Protein 8XHX (pdb70)

Foldseek 3Di:
DAAWEFEQDPLATHTPDPCRLVRCLQQQKHKYFADPADCVQVVLLLQADDACADDDDSRLSHDQQVPDCVNPHPPAGWADFDAAQWTKGKDWLVCCVVRHPPVVNVNQVVQLVVQLSVLSNSVVVDPDDPVCVCQQQQNVNVVQFTKIWMKIWGHQVDPHFNFFKAWAAHAKKWKFFAAKFKWWQDPNDTHTDGDDPSMTMMGGGPLQQQAPVQPPDGGDTTIMGGGRDHDDPGTTMMIIIDTHHHLPCVRHVARWYQHPPPGTDHDDRSVVLVVVLVVQRRDDPGHSYDDDDD

Nearest PDB structures (foldseek):
  7v3n-assembly1_A  TM=9.433E-01  e=2.437E-32  Streptomyces ossamyceticus
  7v3e-assembly2_B  TM=9.486E-01  e=6.631E-32  Streptomyces ossamyceticus
  7v3o-assembly1_A  TM=9.274E-01  e=1.405E-31  Streptomyces ossamyceticus
  8hiv-assembly1_A  TM=9.399E-01  e=3.868E-30  Streptomyces ossamyceticus
  8cv9-assembly1_A  TM=6.694E-01  e=6.159E-12  Atropa belladonna

Organism: Pseudomonas aeruginosa (NCBI:txid287)

Radius of gyration: 18.31 Å; Cα contacts (8 Å, |Δi|>4): 643; chains: 1; bounding box: 42×47×54 Å

B-factor: mean 22.66, std 9.37, range [11.86, 79.24]

Secondary structure (DSSP, 8-state):
----EEEEETTEEEESSTTHHHHHHHHSEEEEE--S---HHHHHHHHHTTSPP-SSTTGGGS-GGG--GGGS-TT-EEEE-SSSSEEEEEEEGGGHHHHS-HHHHHHHHHHHHHHHHHHHHHHHHSS--GGGHHHHTTTTTTT-SEEEEEEEEE-TTS-S-SEEEE--SSSEEEEEE-SS-EEEEETTEEEEE---TTEEEEEE-HHHHHHHTTSSS------EEEPPPPSSSSPPEEEEEEEE----TTT--SEEEEETTTEEEEEE-HHHHHHHHHHHHSSSS--B--PPP-

Sequence (294 aa):
YALASAELIDGKLRFDSSDGFARAIADGFFFVKSPSLDLAAGDTFARNFYLPRQEGLGAPYQGFSQWTEDRLARREGYFSRDVDQVEQFFLESRFWQTVFPGPLLRQAERMRSFSSSLEVLRAVLAELDLPVELWDEATGRCLSMQGTYHLTFNHFRSHVRARGLNVHKDSGWVTILRSLEPGLEVLREGDWLPVSPRPGEFIVNFGCAMEILTRHSATPVAAVAHRVQEQLPGQADRFSYALFVDSSLDPRTCPGLFRYLPGHGLVLEADFEMFLNEEILHNTYQENTQGLYLEHH

Structure (mmCIF, N/CA/C/O backbone):
data_8XHX
#
_entry.id   8XHX
#
_cell.length_a   43.835
_cell.length_b   77.512
_cell.length_c   86.837
_cell.angle_alpha   90.000
_cell.angle_beta   90.000
_cell.angle_gamma   90.000
#
_symmetry.space_group_name_H-M   'P 21 21 21'
#
loop_
_entity.id
_entity.type
_entity.pdbx_description
1 polymer 'Fe/2OG dependent dioxygenase'
2 non-polymer '2-OXOGLUTARIC ACID'
3 non-polymer (3~{S},6~{S})-3-(2-methyl-2-oxidanyl-propyl)-6-[(2~{S})-4-oxidanylbutan-2-yl]piperazine-2,5-dione
4 non-polymer 'FE (III) ION'
5 non-polymer 'SULFATE ION'
6 water water
#
loop_
_atom_site.group_PDB
_atom_site.id
_atom_site.type_symbol
_atom_site.label_atom_id
_atom_site.label_alt_id
_atom_site.label_comp_id
_atom_site.label_asym_id
_atom_site.label_entity_id
_atom_site.label_seq_id
_atom_site.pdbx_PDB_ins_code
_atom_site.Cartn_x
_atom_site.Cartn_y
_atom_site.Cartn_z
_atom_site.occupancy
_atom_site.B_iso_or_equiv
_atom_site.auth_seq_id
_atom_site.auth_comp_id
_atom_site.auth_asym_id
_atom_site.auth_atom_id
_atom_site.pdbx_PDB_model_num
ATOM 1 N N . TYR A 1 7 ? 14.07144 14.02026 -0.97376 1.000 40.53291 7 TYR A N 1
ATOM 2 C CA . TYR A 1 7 ? 14.53511 12.63435 -0.94817 1.000 31.94078 7 TYR A CA 1
ATOM 3 C C . TYR A 1 7 ? 14.62115 12.06541 -2.34913 1.000 34.67392 7 TYR A C 1
ATOM 4 O O . TYR A 1 7 ? 13.71110 12.25716 -3.16018 1.000 37.26747 7 TYR A O 1
ATOM 13 N N . ALA A 1 8 ? 15.70742 11.35123 -2.63076 1.000 28.86731 8 ALA A N 1
ATOM 14 C CA . ALA A 1 8 ? 15.89690 10.68911 -3.91314 1.000 25.33346 8 ALA A CA 1
ATOM 15 C C . ALA A 1 8 ? 15.82281 9.17817 -3.72171 1.000 21.35286 8 ALA A C 1
ATOM 16 O O . ALA A 1 8 ? 16.44026 8.63354 -2.80032 1.000 24.64031 8 ALA A O 1
ATOM 18 N N . LEU A 1 9 ? 15.06932 8.51033 -4.59331 1.000 23.53945 9 LEU A N 1
ATOM 19 C CA . LEU A 1 9 ? 14.96911 7.05868 -4.55531 1.000 19.82132 9 LEU A CA 1
ATOM 20 C C . LEU A 1 9 ? 16.31620 6.40181 -4.85549 1.000 21.73612 9 LEU A C 1
ATOM 21 O O . LEU A 1 9 ? 17.18311 6.96991 -5.52828 1.000 22.63893 9 LEU A O 1
ATOM 26 N N . ALA A 1 10 ? 16.47238 5.16765 -4.37467 1.000 16.99043 10 ALA A N 1
ATOM 27 C CA . ALA A 1 10 ? 17.64609 4.37549 -4.71798 1.000 18.76262 10 ALA A CA 1
ATOM 28 C C . ALA A 1 10 ? 17.63309 4.01735 -6.20314 1.000 22.50198 10 ALA A C 1
ATOM 29 O O . ALA A 1 10 ? 16.59694 4.04252 -6.86452 1.000 20.96215 10 ALA A O 1
ATOM 31 N N . SER A 1 11 ? 18.80867 3.67971 -6.73049 1.000 23.97155 11 SER A N 1
ATOM 32 C CA . SER A 1 11 ? 18.91976 3.33080 -8.14025 1.000 24.41554 11 SER A CA 1
ATOM 33 C C . SER A 1 11 ? 19.87420 2.15857 -8.30199 1.000 24.96291 11 SER A C 1
ATOM 34 O O . SER A 1 11 ? 20.80119 1.97826 -7.50612 1.000 25.29543 11 SER A O 1
ATOM 37 N N . ALA A 1 12 ? 19.65177 1.36657 -9.35117 1.000 18.55677 12 ALA A N 1
ATOM 38 C CA . ALA A 1 12 ? 20.42027 0.15161 -9.55879 1.000 18.71215 12 ALA A CA 1
ATOM 39 C C . ALA A 1 12 ? 20.64644 -0.09888 -11.04704 1.000 20.45852 12 ALA A C 1
ATOM 40 O O . ALA A 1 12 ? 19.96547 0.45956 -11.91211 1.000 20.51662 12 ALA A O 1
ATOM 42 N N . GLU A 1 13 ? 21.63007 -0.94921 -11.32254 1.000 23.35087 13 GLU A N 1
ATOM 43 C CA . GLU A 1 13 ? 21.83372 -1.56335 -12.62623 1.000 25.85584 13 GLU A CA 1
ATOM 44 C C . GLU A 1 13 ? 21.63679 -3.05992 -12.48511 1.000 20.59792 13 GLU A C 1
ATOM 45 O O . GLU A 1 13 ? 22.10119 -3.66644 -11.51357 1.000 23.07785 13 GLU A O 1
ATOM 51 N N . LEU A 1 14 ? 20.97786 -3.66532 -13.46035 1.000 19.39855 14 LEU A N 1
ATOM 52 C CA . LEU A 1 14 ? 20.83704 -5.11250 -13.49006 1.000 22.36390 14 LEU A CA 1
ATOM 53 C C . LEU A 1 14 ? 22.00447 -5.69820 -14.27749 1.000 23.33890 14 LEU A C 1
ATOM 54 O O . LEU A 1 14 ? 22.14814 -5.41532 -15.47125 1.000 25.03465 14 LEU A O 1
ATOM 59 N N . ILE A 1 15 ? 22.83580 -6.50579 -13.61400 1.000 24.30972 15 ILE A N 1
ATOM 60 C CA . ILE A 1 15 ? 24.06499 -7.04650 -14.19771 1.000 28.19112 15 ILE A CA 1
ATOM 61 C C . ILE A 1 15 ? 24.08825 -8.54446 -13.92729 1.000 29.39007 15 ILE A C 1
ATOM 62 O O . ILE A 1 15 ? 24.37776 -8.97140 -12.80479 1.000 30.99414 15 ILE A O 1
ATOM 67 N N . ASP A 1 16 ? 23.80416 -9.34484 -14.95407 1.000 38.44362 16 ASP A N 1
ATOM 68 C CA . ASP A 1 16 ? 23.85626 -10.80602 -14.87934 1.000 41.43861 16 ASP A CA 1
ATOM 69 C C . ASP A 1 16 ? 23.03771 -11.33939 -13.70830 1.000 35.14738 16 ASP A C 1
ATOM 70 O O . ASP A 1 16 ? 23.53414 -12.06791 -12.84616 1.000 37.18216 16 ASP A O 1
ATOM 75 N N . GLY A 1 17 ? 21.76171 -10.96040 -13.69531 1.000 34.35198 17 GLY A N 1
ATOM 76 C CA . GLY A 1 17 ? 20.85176 -11.44937 -12.68116 1.000 35.37818 17 GLY A CA 1
ATOM 77 C C . GLY A 1 17 ? 20.99339 -10.80361 -11.32490 1.000 28.92460 17 GLY A C 1
ATOM 78 O O . GLY A 1 17 ? 20.31369 -11.22179 -10.38072 1.000 36.28940 17 GLY A O 1
ATOM 79 N N . LYS A 1 18 ? 21.85450 -9.79909 -11.19607 1.000 27.05214 18 LYS A N 1
ATOM 80 C CA . LYS A 1 18 ? 22.14041 -9.14922 -9.92625 1.000 24.05254 18 LYS A CA 1
ATOM 81 C C . LYS A 1 18 ? 21.79981 -7.66683 -10.01837 1.000 26.86021 18 LYS A C 1
ATOM 82 O O . LYS A 1 18 ? 22.24364 -6.98549 -10.94401 1.000 24.83340 18 LYS A O 1
ATOM 88 N N . LEU A 1 19 ? 21.01024 -7.16359 -9.06774 1.000 21.91925 19 LEU A N 1
ATOM 89 C CA . LEU A 1 19 ? 20.77583 -5.72778 -8.96726 1.000 20.31569 19 LEU A CA 1
ATOM 90 C C . LEU A 1 19 ? 21.92555 -5.09540 -8.19130 1.000 28.70575 19 LEU A C 1
ATOM 91 O O . LEU A 1 19 ? 22.07764 -5.33439 -6.98964 1.000 26.98916 19 LEU A O 1
ATOM 96 N N . ARG A 1 20 ? 22.74309 -4.29318 -8.86892 1.000 23.71528 20 ARG A N 1
ATOM 97 C CA . ARG A 1 20 ? 23.81931 -3.55381 -8.21523 1.000 27.81467 20 ARG A CA 1
ATOM 98 C C . ARG A 1 20 ? 23.32983 -2.14313 -7.94318 1.000 28.09682 20 ARG A C 1
ATOM 99 O O . ARG A 1 20 ? 23.13348 -1.35224 -8.87276 1.000 23.27878 20 ARG A O 1
ATOM 107 N N . PHE A 1 21 ? 23.14005 -1.82209 -6.67311 1.000 25.00785 21 PHE A N 1
ATOM 108 C CA . PHE A 1 21 ? 22.68000 -0.49745 -6.33009 1.000 22.49879 21 PHE A CA 1
ATOM 109 C C . PHE A 1 21 ? 23.86330 0.43827 -6.21634 1.000 31.55720 21 PHE A C 1
ATOM 110 O O . PHE A 1 21 ? 24.99398 0.02483 -5.94162 1.000 31.27724 21 PHE A O 1
ATOM 118 N N . ASP A 1 22 ? 23.59384 1.70270 -6.46668 1.000 26.74505 22 ASP A N 1
ATOM 119 C CA . ASP A 1 22 ? 24.64491 2.69518 -6.52560 1.000 32.25506 22 ASP A CA 1
ATOM 120 C C . ASP A 1 22 ? 24.97859 3.26885 -5.15391 1.000 28.36473 22 ASP A C 1
ATOM 121 O O . ASP A 1 22 ? 25.82584 4.16116 -5.05726 1.000 31.62616 22 ASP A O 1
ATOM 126 N N . SER A 1 23 ? 24.34884 2.75427 -4.09762 1.000 24.38558 23 SER A N 1
ATOM 127 C CA . SER A 1 23 ? 24.71338 3.03224 -2.71473 1.000 23.18206 23 SER A CA 1
ATOM 128 C C . SER A 1 23 ? 24.66385 1.72380 -1.93879 1.000 26.47888 23 SER A C 1
ATOM 129 O O . SER A 1 23 ? 23.95527 0.78779 -2.31657 1.000 25.75734 23 SER A O 1
ATOM 132 N N . SER A 1 24 ? 25.40702 1.66736 -0.82807 1.000 22.55513 24 SER A N 1
ATOM 133 C CA . SER A 1 24 ? 25.43823 0.43802 -0.04274 1.000 24.35316 24 SER A CA 1
ATOM 134 C C . SER A 1 24 ? 24.06677 0.09038 0.52440 1.000 25.36761 24 SER A C 1
ATOM 135 O O . SER A 1 24 ? 23.76239 -1.09080 0.72247 1.000 28.88908 24 SER A O 1
ATOM 138 N N . ASP A 1 25 ? 23.22576 1.09216 0.78394 1.000 22.46009 25 ASP A N 1
ATOM 139 C CA . ASP A 1 25 ? 21.91875 0.86458 1.38529 1.000 19.19489 25 ASP A CA 1
ATOM 140 C C . ASP A 1 25 ? 20.80260 0.82065 0.35529 1.000 17.56055 25 ASP A C 1
ATOM 141 O O . ASP A 1 25 ? 19.62681 0.89086 0.72992 1.000 20.22895 25 ASP A O 1
ATOM 146 N N . GLY A 1 26 ? 21.15276 0.68136 -0.92596 1.000 19.38877 26 GLY A N 1
ATOM 147 C CA . GLY A 1 26 ? 20.16832 0.86967 -1.98609 1.000 21.56879 26 GLY A C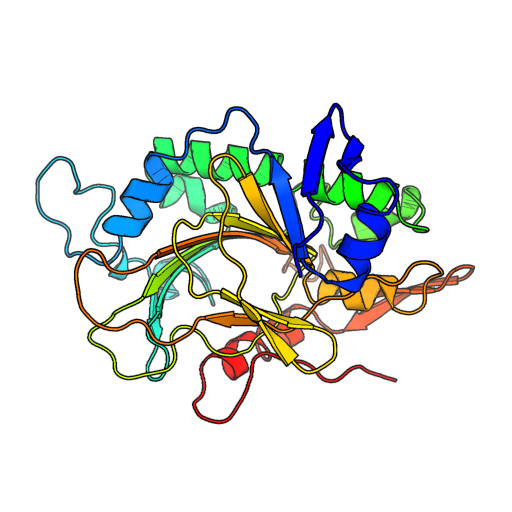A 1
ATOM 148 C C . GLY A 1 26 ? 19.00255 -0.09968 -1.90360 1.000 18.81420 26 GLY A C 1
ATOM 149 O O . GLY A 1 26 ? 17.84069 0.31050 -1.94794 1.000 18.28785 26 GLY A O 1
ATOM 150 N N . PHE A 1 27 ? 19.29202 -1.40186 -1.81164 1.000 18.67705 27 PHE A N 1
ATOM 151 C CA . PHE A 1 27 ? 18.19807 -2.37046 -1.78753 1.000 17.57634 27 PHE A CA 1
ATOM 152 C C . PHE A 1 27 ? 17.35928 -2.22686 -0.52576 1.000 18.46117 27 PHE A C 1
ATOM 153 O O . PHE A 1 27 ? 16.12815 -2.32974 -0.58274 1.000 17.29727 27 PHE A O 1
ATOM 161 N N . ALA A 1 28 ? 17.99993 -1.97368 0.62312 1.000 16.94938 28 ALA A N 1
ATOM 162 C CA . ALA A 1 28 ? 17.23878 -1.74020 1.84750 1.000 17.99661 28 ALA A CA 1
ATOM 163 C C . ALA A 1 28 ? 16.27172 -0.57208 1.68630 1.000 14.77118 28 ALA A C 1
ATOM 164 O O . ALA A 1 28 ? 15.11634 -0.64711 2.12539 1.000 18.24106 28 ALA A O 1
ATOM 166 N N . ARG A 1 29 ? 16.72421 0.51908 1.05890 1.000 18.58992 29 ARG A N 1
ATOM 167 C CA . ARG A 1 29 ? 15.83133 1.65327 0.82411 1.000 17.14548 29 ARG A CA 1
ATOM 168 C C . ARG A 1 29 ? 14.73359 1.29641 -0.17584 1.000 18.79857 29 ARG A C 1
ATOM 169 O O . ARG A 1 29 ? 13.57532 1.69234 -0.00063 1.000 20.04929 29 ARG A O 1
ATOM 177 N N . ALA A 1 30 ? 15.07369 0.53106 -1.21713 1.000 16.06172 30 ALA A N 1
ATOM 178 C CA . ALA A 1 30 ? 14.08866 0.17826 -2.23853 1.000 16.88359 30 ALA A CA 1
ATOM 179 C C . ALA A 1 30 ? 12.90714 -0.58368 -1.64204 1.000 17.91179 30 ALA A C 1
ATOM 180 O O . ALA A 1 30 ? 11.74538 -0.30176 -1.96810 1.000 17.11893 30 ALA A O 1
ATOM 182 N N . ILE A 1 31 ? 13.17196 -1.56194 -0.77038 1.000 17.78077 31 ILE A N 1
ATOM 183 C CA . ILE A 1 31 ? 12.04267 -2.33336 -0.25032 1.000 17.16233 31 ILE A CA 1
ATOM 184 C C . ILE A 1 31 ? 11.33321 -1.62124 0.88782 1.000 17.82801 31 ILE A C 1
ATOM 185 O O . ILE A 1 31 ? 10.21910 -2.01848 1.25095 1.000 18.73920 31 ILE A O 1
ATOM 190 N N . ALA A 1 32 ? 11.92278 -0.55579 1.44062 1.000 18.27887 32 ALA A N 1
ATOM 191 C CA . ALA A 1 32 ? 11.18417 0.28849 2.37329 1.000 22.31980 32 ALA A CA 1
ATOM 192 C C . ALA A 1 32 ? 10.36981 1.35461 1.64827 1.000 21.31217 32 ALA A C 1
ATOM 193 O O . ALA A 1 32 ? 9.24180 1.66951 2.06317 1.000 20.28880 32 ALA A O 1
ATOM 195 N N . ASP A 1 33 ? 10.93362 1.90625 0.56326 1.000 16.95309 33 ASP A N 1
ATOM 196 C CA . ASP A 1 33 ? 10.27171 2.94521 -0.21933 1.000 18.34132 33 ASP A CA 1
ATOM 197 C C . ASP A 1 33 ? 9.18585 2.38272 -1.13160 1.000 19.26025 33 ASP A C 1
ATOM 198 O O . ASP A 1 33 ? 8.25614 3.11088 -1.50333 1.000 20.08726 33 ASP A O 1
ATOM 203 N N . GLY A 1 34 ? 9.30540 1.11915 -1.53057 1.000 16.54126 34 GLY A N 1
ATOM 204 C CA . GLY A 1 34 ? 8.40857 0.51813 -2.49820 1.000 14.69677 34 GLY A CA 1
ATOM 205 C C . GLY A 1 34 ? 8.69344 0.87561 -3.94199 1.000 17.51273 34 GLY A C 1
ATOM 206 O O . GLY A 1 34 ? 7.99320 0.37193 -4.82965 1.000 16.84513 34 GLY A O 1
ATOM 207 N N . PHE A 1 35 ? 9.68594 1.73334 -4.19723 1.000 19.04419 35 PHE A N 1
ATOM 208 C CA . PHE A 1 35 ? 9.98193 2.33035 -5.49651 1.000 16.86025 35 PHE A CA 1
ATOM 209 C C . PHE A 1 35 ? 11.49227 2.46896 -5.62471 1.000 20.72128 35 PHE A C 1
ATOM 210 O O . PHE A 1 35 ? 12.16212 2.77529 -4.63587 1.000 21.04184 35 PHE A O 1
ATOM 218 N N . PHE A 1 36 ? 12.02399 2.27586 -6.83581 1.000 16.06456 36 PHE A N 1
ATOM 219 C CA . PHE A 1 36 ? 13.43569 2.55079 -7.09276 1.000 15.02568 36 PHE A CA 1
ATOM 220 C C . PHE A 1 36 ? 13.64818 2.66783 -8.59798 1.000 19.06401 36 PHE A C 1
ATOM 221 O O . PHE A 1 36 ? 12.76611 2.34921 -9.39669 1.000 20.72917 36 PHE A O 1
ATOM 229 N N . PHE A 1 37 ? 14.82656 3.14923 -8.97813 1.000 16.10080 37 PHE A N 1
ATOM 230 C CA . PHE A 1 37 ? 15.18381 3.29479 -10.38452 1.000 16.15142 37 PHE A CA 1
ATOM 231 C C . PHE A 1 37 ? 16.06935 2.13945 -10.82000 1.000 16.88691 37 PHE A C 1
ATOM 232 O O . PHE A 1 37 ? 16.89558 1.64927 -10.04219 1.000 19.26492 37 PHE A O 1
ATOM 240 N N . VAL A 1 38 ? 15.88990 1.69057 -12.06537 1.000 15.88529 38 VAL A N 1
ATOM 241 C CA . VAL A 1 38 ? 16.78981 0.70956 -12.66097 1.000 17.57126 38 VAL A CA 1
ATOM 242 C C . VAL A 1 38 ? 17.20161 1.19740 -14.04503 1.000 21.28575 38 VAL A C 1
ATOM 243 O O . VAL A 1 38 ? 16.37684 1.69538 -14.82108 1.000 19.75193 38 VAL A O 1
ATOM 247 N N . LYS A 1 39 ? 18.48586 1.06529 -14.34453 1.000 19.24753 39 LYS A N 1
ATOM 248 C CA . LYS A 1 39 ? 18.97420 1.46809 -15.65380 1.000 22.57158 39 LYS A CA 1
ATOM 249 C C . LYS A 1 39 ? 18.34611 0.59984 -16.73397 1.000 19.86180 39 LYS A C 1
ATOM 250 O O . LYS A 1 39 ? 18.24487 -0.62302 -16.59243 1.000 19.81174 39 LYS A O 1
ATOM 256 N N . SER A 1 40 ? 17.92141 1.23382 -17.82154 1.000 19.57699 40 SER A N 1
ATOM 257 C CA . SER A 1 40 ? 17.37165 0.46374 -18.92510 1.000 23.24699 40 SER A CA 1
ATOM 258 C C . SER A 1 40 ? 18.49175 -0.24753 -19.67580 1.000 23.38230 40 SER A C 1
ATOM 259 O O . SER A 1 40 ? 19.53745 0.35244 -19.94166 1.000 26.07649 40 SER A O 1
ATOM 262 N N . PRO A 1 41 ? 18.29844 -1.50935 -20.05597 1.000 21.21957 41 PRO A N 1
ATOM 263 C CA . PRO A 1 41 ? 19.27894 -2.15627 -20.93348 1.000 27.44317 41 PRO A CA 1
ATOM 264 C C . PRO A 1 41 ? 19.13753 -1.58755 -22.33390 1.000 31.70470 41 PRO A C 1
ATOM 265 O O . PRO A 1 41 ? 18.45356 -0.57720 -22.51858 1.000 37.42774 41 PRO A O 1
ATOM 269 N N . SER A 1 42 ? 19.75666 -2.19395 -23.33192 1.000 30.96520 42 SER A N 1
ATOM 270 C CA . SER A 1 42 ? 19.51149 -1.72453 -24.69088 1.000 44.83465 42 SER A CA 1
ATOM 271 C C . SER A 1 42 ? 18.07791 -2.09775 -25.02975 1.000 41.38514 42 SER A C 1
ATOM 272 O O . SER A 1 42 ? 17.77908 -3.25679 -25.32907 1.000 42.08373 42 SER A O 1
ATOM 275 N N . LEU A 1 43 ? 17.16843 -1.13225 -24.90921 1.000 33.13269 43 LEU A N 1
ATOM 276 C CA . LEU A 1 43 ? 15.74469 -1.39524 -25.10529 1.000 26.50722 43 LEU A CA 1
ATOM 277 C C . LEU A 1 43 ? 15.15028 -0.25621 -25.91559 1.000 21.04676 43 LEU A C 1
ATOM 278 O O . LEU A 1 43 ? 14.98179 0.85197 -25.39571 1.000 28.20011 43 LEU A O 1
ATOM 283 N N . ASP A 1 44 ? 14.83652 -0.53397 -27.17843 1.000 24.39436 44 ASP A N 1
ATOM 284 C CA . ASP A 1 44 ? 14.21250 0.46733 -28.03294 1.000 22.40281 44 ASP A CA 1
ATOM 285 C C . ASP A 1 44 ? 12.79105 0.72070 -27.55023 1.000 23.21844 44 ASP A C 1
ATOM 286 O O . ASP A 1 44 ? 11.98830 -0.21546 -27.44006 1.000 22.71936 44 ASP A O 1
ATOM 291 N N . LEU A 1 45 ? 12.47841 1.98269 -27.25967 1.000 19.26404 45 LEU A N 1
ATOM 292 C CA . LEU A 1 45 ? 11.16105 2.35081 -26.75546 1.000 17.12543 45 LEU A CA 1
ATOM 293 C C . LEU A 1 45 ? 10.30796 3.07546 -27.79118 1.000 18.82502 45 LEU A C 1
ATOM 294 O O . LEU A 1 45 ? 9.22718 3.56928 -27.45190 1.000 17.49639 45 LEU A O 1
ATOM 299 N N . ALA A 1 46 ? 10.75164 3.13477 -29.05045 1.000 18.77609 46 ALA A N 1
ATOM 300 C CA . ALA A 1 46 ? 10.05179 3.95043 -30.04392 1.000 20.46821 46 ALA A CA 1
ATOM 301 C C . ALA A 1 46 ? 8.62734 3.46534 -30.30385 1.000 18.10372 46 ALA A C 1
ATOM 302 O O . ALA A 1 46 ? 7.70713 4.28148 -30.45849 1.000 19.57942 46 ALA A O 1
ATOM 304 N N . ALA A 1 47 ? 8.42164 2.15044 -30.38594 1.000 17.00393 47 ALA A N 1
ATOM 305 C CA . ALA A 1 47 ? 7.08988 1.64277 -30.71767 1.000 17.17717 47 ALA A CA 1
ATOM 306 C C . ALA A 1 47 ? 6.10079 1.91798 -29.59310 1.000 16.90724 47 ALA A C 1
ATOM 307 O O . ALA A 1 47 ? 4.94626 2.28098 -29.84383 1.000 18.43632 47 ALA A O 1
ATOM 309 N N . GLY A 1 48 ? 6.52780 1.72133 -28.34668 1.000 17.96279 48 GLY A N 1
ATOM 310 C CA . GLY A 1 48 ? 5.65583 2.04716 -27.23079 1.000 15.54038 48 GLY A CA 1
ATOM 311 C C . GLY A 1 48 ? 5.36310 3.53076 -27.14363 1.000 17.72371 48 GLY A C 1
ATOM 312 O O . GLY A 1 48 ? 4.23703 3.93082 -26.84056 1.000 16.34641 48 GLY A O 1
ATOM 313 N N . ASP A 1 49 ? 6.36519 4.36801 -27.42160 1.000 15.56904 49 ASP A N 1
ATOM 314 C CA . ASP A 1 49 ? 6.12596 5.80885 -27.39480 1.000 14.67116 49 ASP A CA 1
ATOM 315 C C . ASP A 1 49 ? 5.13625 6.20669 -28.48007 1.000 15.83133 49 ASP A C 1
ATOM 316 O O . ASP A 1 49 ? 4.26946 7.05952 -28.25128 1.000 16.96875 49 ASP A O 1
ATOM 321 N N . THR A 1 50 ? 5.23660 5.58335 -29.65902 1.000 16.23472 50 THR A N 1
ATOM 322 C CA . THR A 1 50 ? 4.28685 5.84565 -30.73702 1.000 14.88692 50 THR A CA 1
ATOM 323 C C . THR A 1 50 ? 2.88204 5.43045 -30.32658 1.000 16.02497 50 THR A C 1
ATOM 324 O O . THR A 1 50 ? 1.92326 6.19604 -30.47550 1.000 17.19374 50 THR A O 1
ATOM 328 N N . PHE A 1 51 ? 2.74495 4.22157 -29.78147 1.000 15.06451 51 PHE A N 1
ATOM 329 C CA . PHE A 1 51 ? 1.43232 3.79322 -29.31380 1.000 13.78757 51 PHE A CA 1
ATOM 330 C C . PHE A 1 51 ? 0.88277 4.75864 -28.26386 1.000 14.87895 51 PHE A C 1
ATOM 331 O O . PHE A 1 51 ? -0.30202 5.11457 -28.29152 1.000 16.92885 51 PHE A O 1
ATOM 339 N N . ALA A 1 52 ? 1.73853 5.22326 -27.35290 1.000 14.14654 52 ALA A N 1
ATOM 340 C CA . ALA A 1 52 ? 1.28063 6.07675 -26.25971 1.000 15.74619 52 ALA A CA 1
ATOM 341 C C . ALA A 1 52 ? 0.79303 7.43258 -26.74350 1.000 18.32308 52 ALA A C 1
ATOM 342 O O . ALA A 1 52 ? 0.01659 8.08142 -26.03200 1.000 18.35107 52 ALA A O 1
ATOM 344 N N . ARG A 1 53 ? 1.24672 7.87216 -27.92098 1.000 16.79527 53 ARG A N 1
ATOM 345 C CA . ARG A 1 53 ? 0.82463 9.13401 -28.51652 1.000 16.86553 53 ARG A CA 1
ATOM 346 C C . ARG A 1 53 ? -0.31713 8.97425 -29.50888 1.000 15.90007 53 ARG A C 1
ATOM 347 O O . ARG A 1 53 ? -0.83481 9.98870 -29.99302 1.000 20.89882 53 ARG A O 1
ATOM 355 N N . ASN A 1 54 ? -0.72753 7.73809 -29.82376 1.000 15.37295 54 ASN A N 1
ATOM 356 C CA . ASN A 1 54 ? -1.64629 7.52073 -30.93549 1.000 16.80565 54 ASN A CA 1
ATOM 357 C C . ASN A 1 54 ? -2.83206 6.60662 -30.64890 1.000 19.42877 54 ASN A C 1
ATOM 358 O O . ASN A 1 54 ? -3.79676 6.63809 -31.42459 1.000 17.53376 54 ASN A O 1
ATOM 363 N N . PHE A 1 55 ? -2.81012 5.78990 -29.58877 1.000 17.13037 55 PHE A N 1
ATOM 364 C CA . PHE A 1 55 ? -3.78988 4.70542 -29.54609 1.000 17.40323 55 PHE A CA 1
ATOM 365 C C . PHE A 1 55 ? -5.21472 5.22696 -29.43801 1.000 15.85029 55 PHE A C 1
ATOM 366 O O . PHE A 1 55 ? -6.14906 4.57710 -29.92366 1.000 18.43548 55 PHE A O 1
ATOM 374 N N . TYR A 1 56 ? -5.39251 6.38982 -28.82782 1.000 14.75397 56 TYR A N 1
ATOM 375 C CA . TYR A 1 56 ? -6.69930 6.97073 -28.57526 1.000 16.69650 56 TYR A CA 1
ATOM 376 C C . TYR A 1 56 ? -7.18622 7.83946 -29.72197 1.000 18.72037 56 TYR A C 1
ATOM 377 O O . TYR A 1 56 ? -8.30751 8.35711 -29.65497 1.000 19.20509 56 TYR A O 1
ATOM 386 N N . LEU A 1 57 ? -6.36574 8.02830 -30.74394 1.000 17.95054 57 LEU A N 1
ATOM 387 C CA . LEU A 1 57 ? -6.77891 8.83638 -31.87869 1.000 16.11119 57 LEU A CA 1
ATOM 388 C C . LEU A 1 57 ? -7.61034 7.99889 -32.84186 1.000 17.56207 57 LEU A C 1
ATOM 389 O O . LEU A 1 57 ? -7.44277 6.78252 -32.92884 1.000 19.58528 57 LEU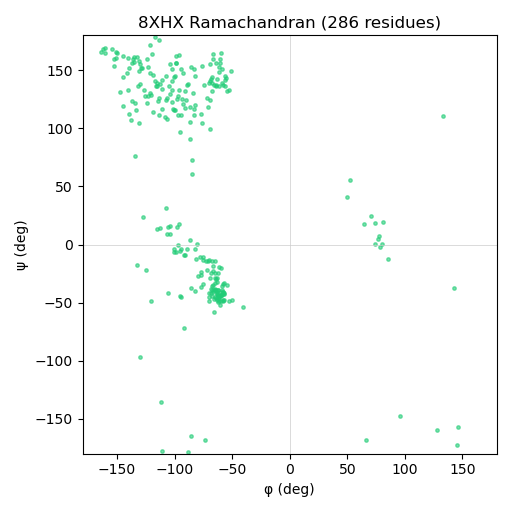 A O 1
ATOM 394 N N . PRO A 1 58 ? -8.52533 8.62289 -33.56853 1.000 18.13075 58 PRO A N 1
ATOM 395 C CA . PRO A 1 58 ? -9.22954 7.88850 -34.62081 1.000 19.37187 58 PRO A CA 1
ATOM 396 C C . PRO A 1 58 ? -8.24900 7.45023 -35.69282 1.000 18.53129 58 PRO A C 1
ATOM 397 O O . PRO A 1 58 ? -7.34004 8.19362 -36.07083 1.000 21.43011 58 PRO A O 1
ATOM 401 N N . ARG A 1 59 ? -8.40904 6.21380 -36.15365 1.000 17.93460 59 ARG A N 1
ATOM 402 C CA . ARG A 1 59 ? -7.50145 5.70038 -37.16898 1.000 20.69697 59 ARG A CA 1
ATOM 403 C C . ARG A 1 59 ? -7.78211 6.37484 -38.50064 1.000 22.66979 59 ARG A C 1
ATOM 404 O O . ARG A 1 59 ? -8.92434 6.39367 -38.96865 1.000 21.59942 59 ARG A O 1
ATOM 412 N N . GLN A 1 60 ? -6.74093 6.94770 -39.09789 1.000 20.25575 60 GLN A N 1
ATOM 413 C CA . GLN A 1 60 ? -6.83491 7.55888 -40.41475 1.000 22.10107 60 GLN A CA 1
ATOM 414 C C . GLN A 1 60 ? -5.69801 7.01411 -41.26509 1.000 24.20208 60 GLN A C 1
ATOM 415 O O . GLN A 1 60 ? -4.69040 6.53678 -40.74224 1.000 25.49524 60 GLN A O 1
ATOM 421 N N . GLU A 1 61 ? -5.88692 7.02772 -42.57930 1.000 20.75728 61 GLU A N 1
ATOM 422 C CA . GLU A 1 61 ? -4.88097 6.44289 -43.45214 1.000 22.34265 61 GLU A CA 1
ATOM 423 C C . GLU A 1 61 ? -3.55488 7.17747 -43.28805 1.000 22.81735 61 GLU A C 1
ATOM 424 O O . GLU A 1 61 ? -3.51908 8.40720 -43.20778 1.000 26.04959 61 GLU A O 1
ATOM 430 N N . GLY A 1 62 ? -2.46749 6.42309 -43.20921 1.000 20.30948 62 GLY A N 1
ATOM 431 C CA . GLY A 1 62 ? -1.14805 7.01819 -43.12823 1.000 22.38481 62 GLY A CA 1
ATOM 432 C C . GLY A 1 62 ? -0.21228 6.19933 -42.25901 1.000 24.25930 62 GLY A C 1
ATOM 433 O O . GLY A 1 62 ? -0.53767 5.10198 -41.81778 1.000 20.61316 62 GLY A O 1
ATOM 434 N N . LEU A 1 63 ? 0.96768 6.77886 -42.01079 1.000 19.45486 63 LEU A N 1
ATOM 435 C CA . LEU A 1 63 ? 2.00152 6.08723 -41.24420 1.000 17.99253 63 LEU A CA 1
ATOM 436 C C . LEU A 1 63 ? 1.52009 5.70443 -39.84887 1.000 18.39062 63 LEU A C 1
ATOM 437 O O . LEU A 1 63 ? 1.86258 4.62830 -39.33785 1.000 20.86109 63 LEU A O 1
ATOM 442 N N . GLY A 1 64 ? 0.74540 6.57736 -39.20529 1.000 19.31596 64 GLY A N 1
ATOM 443 C CA . GLY A 1 64 ? 0.33136 6.30417 -37.83730 1.000 19.79037 64 GLY A CA 1
ATOM 444 C C . GLY A 1 64 ? -0.80157 5.31578 -37.68364 1.000 20.35587 64 GLY A C 1
ATOM 445 O O . GLY A 1 64 ? -1.05747 4.86960 -36.56139 1.000 19.10133 64 GLY A O 1
ATOM 446 N N . ALA A 1 65 ? -1.46353 4.94026 -38.78032 1.000 18.59158 65 ALA A N 1
ATOM 447 C CA . ALA A 1 65 ? -2.67602 4.11976 -38.70421 1.000 18.24084 65 ALA A CA 1
ATOM 448 C C . ALA A 1 65 ? -2.55347 2.86797 -37.83745 1.000 18.24788 65 ALA A C 1
ATOM 449 O O . ALA A 1 65 ? -3.46477 2.62422 -37.03264 1.000 19.61055 65 ALA A O 1
ATOM 451 N N . PRO A 1 66 ? -1.51256 2.03032 -37.95096 1.000 18.45694 66 PRO A N 1
ATOM 452 C CA . PRO A 1 66 ? -1.48507 0.80276 -37.13440 1.000 19.08902 66 PRO A CA 1
ATOM 453 C C . PRO A 1 66 ? -1.40108 1.06682 -35.64655 1.000 19.31953 66 PRO A C 1
ATOM 454 O O . PRO A 1 66 ? -1.59926 0.12879 -34.86312 1.000 18.57873 66 PRO A O 1
ATOM 458 N N . TYR A 1 67 ? -1.08312 2.29146 -35.23177 1.000 16.35922 67 TYR A N 1
ATOM 459 C CA . TYR A 1 67 ? -0.98276 2.63738 -33.82002 1.000 18.22519 67 TYR A CA 1
ATOM 460 C C . TYR A 1 67 ? -2.18202 3.44051 -33.33953 1.000 18.39469 67 TYR A C 1
ATOM 461 O O . TYR A 1 67 ? -2.15885 3.94919 -32.21689 1.000 18.22365 67 TYR A O 1
ATOM 470 N N . GLN A 1 68 ? -3.22103 3.56716 -34.17368 1.000 16.88909 68 GLN A N 1
ATOM 471 C CA . GLN A 1 68 ? -4.39548 4.38496 -33.91434 1.000 15.23786 68 GLN A CA 1
ATOM 472 C C . GLN A 1 68 ? -5.65395 3.52740 -33.90386 1.000 16.87888 68 GLN A C 1
ATOM 473 O O . GLN A 1 68 ? -5.66202 2.38555 -34.38024 1.000 21.31186 68 GLN A O 1
ATOM 479 N N . GLY A 1 69 ? -6.72374 4.10111 -33.34594 1.000 16.65287 69 GLY A N 1
ATOM 480 C CA . GLY A 1 69 ? -8.03664 3.49011 -33.40903 1.000 17.19361 69 GLY A CA 1
ATOM 481 C C . GLY A 1 69 ? -8.28220 2.40221 -32.39480 1.000 20.38896 69 GLY A C 1
ATOM 482 O O . GLY A 1 69 ? -9.20685 1.60261 -32.57152 1.000 21.23956 69 GLY A O 1
ATOM 483 N N . PHE A 1 70 ? -7.50440 2.35371 -31.32345 1.000 18.41621 70 PHE A N 1
ATOM 484 C CA . PHE A 1 70 ? -7.61403 1.21081 -30.42551 1.000 18.19137 70 PHE A CA 1
ATOM 485 C C . PHE A 1 70 ? -8.78150 1.30807 -29.46002 1.000 21.24425 70 PHE A C 1
ATOM 486 O O . PHE A 1 70 ? -8.98764 0.37751 -28.67457 1.000 20.97184 70 PHE A O 1
ATOM 494 N N . SER A 1 71 ? -9.57873 2.37490 -29.51941 1.000 18.74971 71 SER A N 1
ATOM 495 C CA . SER A 1 71 ? -10.85467 2.35845 -28.81048 1.000 20.88918 71 SER A CA 1
ATOM 496 C C . SER A 1 71 ? -11.75410 1.22529 -29.28440 1.000 22.89848 71 SER A C 1
ATOM 497 O O . SER A 1 71 ? -12.68214 0.83863 -28.56256 1.000 29.11714 71 SER A O 1
ATOM 500 N N . GLN A 1 72 ? -11.50332 0.68300 -30.47776 1.000 24.26641 72 GLN A N 1
ATOM 501 C CA . GLN A 1 72 ? -12.29146 -0.43603 -30.98496 1.000 29.99783 72 GLN A CA 1
ATOM 502 C C . GLN A 1 72 ? -11.98514 -1.74310 -30.27598 1.000 30.47692 72 GLN A C 1
ATOM 503 O O . GLN A 1 72 ? -12.74027 -2.70515 -30.45009 1.000 26.77830 72 GLN A O 1
ATOM 509 N N . TRP A 1 73 ? -10.88855 -1.81653 -29.52095 1.000 23.81880 73 TRP A N 1
ATOM 510 C CA . TRP A 1 73 ? -10.49918 -3.04939 -28.84387 1.000 21.47616 73 TRP A CA 1
ATOM 511 C C . TRP A 1 73 ? -11.03560 -2.97973 -27.42157 1.000 26.25397 73 TRP A C 1
ATOM 512 O O . TRP A 1 73 ? -10.41799 -2.37908 -26.53910 1.000 23.43825 73 TRP A O 1
ATOM 523 N N . THR A 1 74 ? -12.19653 -3.58479 -27.19790 1.000 25.90243 74 THR A N 1
ATOM 524 C CA . THR A 1 74 ? -12.86143 -3.53653 -25.90522 1.000 21.14778 74 THR A CA 1
ATOM 525 C C . THR A 1 74 ? -12.95490 -4.94557 -25.31578 1.000 23.78352 74 THR A C 1
ATOM 526 O O . THR A 1 74 ? -12.51936 -5.93099 -25.91784 1.000 26.42396 74 THR A O 1
ATOM 530 N N . GLU A 1 75 ? -13.52520 -5.02419 -24.11069 1.000 24.12111 75 GLU A N 1
ATOM 531 C CA . GLU A 1 75 ? -13.53118 -6.28504 -23.37211 1.000 25.31705 75 GLU A CA 1
ATOM 532 C C . GLU A 1 75 ? -14.21945 -7.39851 -24.15356 1.000 29.43713 75 GLU A C 1
ATOM 533 O O . GLU A 1 75 ? -13.79965 -8.56002 -24.08595 1.000 27.94609 75 GLU A O 1
ATOM 539 N N . ASP A 1 76 ? -15.27919 -7.06778 -24.90203 1.000 29.89128 76 ASP A N 1
ATOM 540 C CA . ASP A 1 76 ? -16.01313 -8.09846 -25.63273 1.000 33.60738 76 ASP A CA 1
ATOM 541 C C . ASP A 1 76 ? -15.17793 -8.75902 -26.72547 1.000 36.41675 76 ASP A C 1
ATOM 542 O O . ASP A 1 76 ? -15.45783 -9.90734 -27.08744 1.000 36.34120 76 ASP A O 1
ATOM 547 N N . ARG A 1 77 ? -14.15898 -8.07861 -27.24919 1.000 27.66920 77 ARG A N 1
ATOM 548 C CA . ARG A 1 77 ? -13.27752 -8.66050 -28.25205 1.000 28.40899 77 ARG A CA 1
ATOM 549 C C . ARG A 1 77 ? -12.03163 -9.28499 -27.64882 1.000 28.99321 77 ARG A C 1
ATOM 550 O O . ARG A 1 77 ? -11.22973 -9.86837 -28.38506 1.000 28.71577 77 ARG A O 1
ATOM 558 N N . LEU A 1 78 ? -11.84674 -9.16695 -26.33452 1.000 25.78802 78 LEU A N 1
ATOM 559 C CA . LEU A 1 78 ? -10.63417 -9.64363 -25.68567 1.000 22.04202 78 LEU A CA 1
ATOM 560 C C . LEU A 1 78 ? -10.99480 -10.50132 -24.48249 1.000 25.06282 78 LEU A C 1
ATOM 561 O O . LEU A 1 78 ? -11.28166 -11.69647 -24.62685 1.000 25.60078 78 LEU A O 1
ATOM 566 N N . ALA A 1 79 ? -10.98200 -9.89749 -23.29855 1.000 20.83101 79 ALA A N 1
ATOM 567 C CA . ALA A 1 79 ? -11.43837 -10.52532 -22.06670 1.000 19.62059 79 ALA A CA 1
ATOM 568 C C . ALA A 1 79 ? -11.73355 -9.41190 -21.07720 1.000 21.98602 79 ALA A C 1
ATOM 569 O O . ALA A 1 79 ? -11.39277 -8.24987 -21.30552 1.000 20.58333 79 ALA A O 1
ATOM 571 N N . ARG A 1 80 ? -12.36924 -9.77625 -19.96794 1.000 24.05740 80 ARG A N 1
ATOM 572 C CA . ARG A 1 80 ? -12.64859 -8.78919 -18.93653 1.000 22.27436 80 ARG A CA 1
ATOM 573 C C . ARG A 1 80 ? -11.35906 -8.11601 -18.48591 1.000 22.13178 80 ARG A C 1
ATOM 574 O O . ARG A 1 80 ? -10.30748 -8.75921 -18.39393 1.000 20.85475 80 ARG A O 1
ATOM 582 N N . ARG A 1 81 ? -11.45131 -6.80871 -18.22916 1.000 18.67275 81 ARG A N 1
ATOM 583 C CA . ARG A 1 81 ? -10.37854 -5.91905 -17.79114 1.000 18.00252 81 ARG A CA 1
ATOM 584 C C . ARG A 1 81 ? -9.39492 -5.57352 -18.90762 1.000 18.83091 81 ARG A C 1
ATOM 585 O O . ARG A 1 81 ? -8.45149 -4.81896 -18.66088 1.000 20.21041 81 ARG A O 1
ATOM 593 N N . GLU A 1 82 ? -9.58865 -6.07354 -20.12423 1.000 16.35703 82 GLU A N 1
ATOM 594 C CA . GLU A 1 82 ? -8.63842 -5.85697 -21.20627 1.000 17.01745 82 GLU A CA 1
ATOM 595 C C . GLU A 1 82 ? -9.13865 -4.78122 -22.16164 1.000 19.41329 82 GLU A C 1
ATOM 596 O O . GLU A 1 82 ? -10.34503 -4.57140 -22.31809 1.000 18.31452 82 GLU A O 1
ATOM 602 N N . GLY A 1 83 ? -8.18794 -4.09134 -22.79159 1.000 16.15316 83 GLY A N 1
ATOM 603 C CA . GLY A 1 83 ? -8.49689 -3.17966 -23.87312 1.000 16.14813 83 GLY A CA 1
ATOM 604 C C . GLY A 1 83 ? -8.63048 -1.73438 -23.44955 1.000 20.28183 83 GLY A C 1
ATOM 605 O O . GLY A 1 83 ? -7.96607 -1.27867 -22.51509 1.000 16.25170 83 GLY A O 1
ATOM 606 N N . TYR A 1 84 ? -9.50768 -1.01055 -24.13707 1.000 17.22170 84 TYR A N 1
ATOM 607 C CA . TYR A 1 84 ? -9.62734 0.43646 -23.99208 1.000 16.19083 84 TYR A CA 1
ATOM 608 C C . TYR A 1 84 ? -10.62300 0.82401 -22.90345 1.000 20.19308 84 TYR A C 1
ATOM 609 O O . TYR A 1 84 ? -11.72273 0.26429 -22.82408 1.000 17.82478 84 TYR A O 1
ATOM 618 N N . PHE A 1 85 ? -10.24855 1.81932 -22.08869 1.000 17.48939 85 PHE A N 1
ATOM 619 C CA . PHE A 1 85 ? -11.12712 2.37524 -21.06164 1.000 18.95824 85 PHE A CA 1
ATOM 620 C C . PHE A 1 85 ? -10.97230 3.88180 -20.99556 1.000 17.88853 85 PHE A C 1
ATOM 621 O O . PHE A 1 85 ? -9.84932 4.39589 -20.96514 1.000 21.48068 85 PHE A O 1
ATOM 629 N N . SER A 1 86 ? -12.10540 4.58184 -20.96714 1.000 18.22165 86 SER A N 1
ATOM 630 C CA . SER A 1 86 ? -12.15579 6.01164 -20.70019 1.000 18.71800 86 SER A CA 1
ATOM 631 C C . SER A 1 86 ? -12.72096 6.20694 -19.29971 1.000 21.99304 86 SER A C 1
ATOM 632 O O . SER A 1 86 ? -13.81085 5.70688 -18.99947 1.000 25.82302 86 SER A O 1
ATOM 635 N N . ARG A 1 87 ? -11.98865 6.91579 -18.43822 1.000 17.11258 87 ARG A N 1
ATOM 636 C CA . ARG A 1 87 ? -12.41364 7.04131 -17.05128 1.000 16.67713 87 ARG A CA 1
ATOM 637 C C . ARG A 1 87 ? -13.26102 8.29609 -16.84405 1.000 21.70670 87 ARG A C 1
ATOM 638 O O . ARG A 1 87 ? -13.06308 9.32410 -17.49960 1.000 20.18898 87 ARG A O 1
ATOM 646 N N . ASP A 1 88 ? -14.21590 8.19723 -15.91358 1.000 22.17041 88 ASP A N 1
ATOM 647 C CA . ASP A 1 88 ? -15.14695 9.29663 -15.66564 1.000 24.27209 88 ASP A CA 1
ATOM 648 C C . ASP A 1 88 ? -14.54947 10.36119 -14.75374 1.000 24.36754 88 ASP A C 1
ATOM 649 O O . ASP A 1 88 ? -14.77663 11.55732 -14.96892 1.000 29.85067 88 ASP A O 1
ATOM 654 N N . VAL A 1 89 ? -13.80213 9.95751 -13.72289 1.000 18.20781 89 VAL A N 1
ATOM 655 C CA . VAL A 1 89 ? -13.32131 10.89726 -12.71141 1.000 15.36961 89 VAL A CA 1
ATOM 656 C C . VAL A 1 89 ? -11.80812 10.78828 -12.52731 1.000 17.72322 89 VAL A C 1
ATOM 657 O O . VAL A 1 89 ? -11.26195 11.16232 -11.48034 1.000 19.23077 89 VAL A O 1
ATOM 661 N N . ASP A 1 90 ? -11.12376 10.29914 -13.55874 1.000 18.41978 90 ASP A N 1
ATOM 662 C CA . ASP A 1 90 ? -9.67517 10.37757 -13.67687 1.000 15.72730 90 ASP A CA 1
ATOM 663 C C . ASP A 1 90 ? -9.35119 10.90516 -15.06423 1.000 15.42193 90 ASP A C 1
ATOM 664 O O . ASP A 1 90 ? -10.08801 10.65719 -16.01990 1.000 18.07073 90 ASP A O 1
ATOM 669 N N . GLN A 1 91 ? -8.23584 11.61944 -15.18521 1.000 16.39291 91 GLN A N 1
ATOM 670 C CA . GLN A 1 91 ? -7.87616 12.11517 -16.50940 1.000 16.38406 91 GLN A CA 1
ATOM 671 C C . GLN A 1 91 ? -7.47114 11.00689 -17.47255 1.000 17.35592 91 GLN A C 1
ATOM 672 O O . GLN A 1 91 ? -7.57492 11.19664 -18.68919 1.000 16.34177 91 GLN A O 1
ATOM 678 N N . VAL A 1 92 ? -6.99985 9.85806 -16.97883 1.000 18.08420 92 VAL A N 1
ATOM 679 C CA . VAL A 1 92 ? -6.47151 8.85578 -17.89965 1.000 16.63735 92 VAL A CA 1
ATOM 680 C C . VAL A 1 92 ? -7.57382 8.26859 -18.76846 1.000 15.34905 92 VAL A C 1
ATOM 681 O O . VAL A 1 92 ? -8.69545 7.99657 -18.31425 1.000 17.90558 92 VAL A O 1
ATOM 685 N N . GLU A 1 93 ? -7.24969 8.07520 -20.03804 1.000 16.28491 93 GLU A N 1
ATOM 686 C CA . GLU A 1 93 ? -7.85916 7.03205 -20.84541 1.000 16.58513 93 GLU A CA 1
ATOM 687 C C . GLU A 1 93 ? -6.75378 6.01970 -21.10781 1.000 16.43799 93 GLU A C 1
ATOM 688 O O . GLU A 1 93 ? -5.57707 6.38905 -21.23394 1.000 16.87389 93 GLU A O 1
ATOM 694 N N . GLN A 1 94 ? -7.10830 4.73621 -21.08749 1.000 14.36193 94 GLN A N 1
ATOM 695 C CA . GLN A 1 94 ? -6.10470 3.69898 -20.91156 1.000 14.37445 94 GLN A CA 1
ATOM 696 C C . GLN A 1 94 ? -6.24839 2.60747 -21.95520 1.000 13.54317 94 GLN A C 1
ATOM 697 O O . GLN A 1 94 ? -7.32294 2.39249 -22.51981 1.000 15.50607 94 GLN A O 1
ATOM 703 N N . PHE A 1 95 ? -5.15378 1.88026 -22.17033 1.000 14.30813 95 PHE A N 1
ATOM 704 C CA . PHE A 1 95 ? -5.20158 0.63471 -22.92624 1.000 13.87505 95 PHE A CA 1
ATOM 705 C C . PHE A 1 95 ? -4.42538 -0.43205 -22.17146 1.000 12.98879 95 PHE A C 1
ATOM 706 O O . PHE A 1 95 ? -3.20366 -0.31453 -22.01542 1.000 16.70404 95 PHE A O 1
ATOM 714 N N . PHE A 1 96 ? -5.13369 -1.47711 -21.72569 1.000 12.90437 96 PHE A N 1
ATOM 715 C CA . PHE A 1 96 ? -4.55044 -2.61501 -21.02366 1.000 15.11877 96 PHE A CA 1
ATOM 716 C C . PHE A 1 96 ? -4.44380 -3.78056 -21.99248 1.000 15.59670 96 PHE A C 1
ATOM 717 O O . PHE A 1 96 ? -5.42822 -4.11675 -22.65595 1.000 16.39305 96 PHE A O 1
ATOM 725 N N . LEU A 1 97 ? -3.29816 -4.44933 -22.03058 1.000 14.40924 97 LEU A N 1
ATOM 726 C CA . LEU A 1 97 ? -3.27462 -5.66794 -22.84165 1.000 13.20019 97 LEU A CA 1
ATOM 727 C C . LEU A 1 97 ? -2.38241 -6.72403 -22.21347 1.000 15.16722 97 LEU A C 1
ATOM 728 O O . LEU A 1 97 ? -1.17133 -6.51617 -22.08514 1.000 15.28027 97 LEU A O 1
ATOM 733 N N . GLU A 1 98 ? -2.98742 -7.86475 -21.87400 1.000 17.19646 98 GLU A N 1
ATOM 734 C CA . GLU A 1 98 ? -2.24732 -9.01575 -21.38275 1.000 16.85513 98 GLU A CA 1
ATOM 735 C C . GLU A 1 98 ? -1.54005 -9.73075 -22.52743 1.000 17.27929 98 GLU A C 1
ATOM 736 O O . GLU A 1 98 ? -1.98404 -9.70101 -23.68190 1.000 17.84188 98 GLU A O 1
ATOM 742 N N . SER A 1 99 ? -0.44270 -10.40668 -22.16872 1.000 15.23253 99 SER A N 1
ATOM 743 C CA . SER A 1 99 ? 0.49770 -10.99424 -23.11756 1.000 15.15689 99 SER A CA 1
ATOM 744 C C . SER A 1 99 ? -0.16008 -11.93496 -24.12640 1.000 17.84893 99 SER A C 1
ATOM 745 O O . SER A 1 99 ? 0.28473 -12.00029 -25.28056 1.000 19.08326 99 SER A O 1
ATOM 748 N N . ARG A 1 100 ? -1.19298 -12.68138 -23.72912 1.000 19.09789 100 ARG A N 1
ATOM 749 C CA . ARG A 1 100 ? -1.73694 -13.64828 -24.68482 1.000 19.92707 100 ARG A CA 1
ATOM 750 C C . ARG A 1 100 ? -2.41439 -12.97518 -25.87147 1.000 24.25956 100 ARG A C 1
ATOM 751 O O . ARG A 1 100 ? -2.63944 -13.63707 -26.88955 1.000 21.37169 100 ARG A O 1
ATOM 759 N N . PHE A 1 101 ? -2.70079 -11.67742 -25.78192 1.000 18.74977 101 PHE A N 1
ATOM 760 C CA . PHE A 1 101 ? -3.30660 -10.92870 -26.87804 1.000 17.89782 101 PHE A CA 1
ATOM 761 C C . PHE A 1 101 ? -2.30816 -10.10283 -27.67780 1.000 20.80356 101 PHE A C 1
ATOM 762 O O . PHE A 1 101 ? -2.69594 -9.53457 -28.70806 1.000 20.15949 101 PHE A O 1
ATOM 770 N N . TRP A 1 102 ? -1.04389 -10.02574 -27.24830 1.000 18.47653 102 TRP A N 1
ATOM 771 C CA . TRP A 1 102 ? -0.11500 -9.08331 -27.87338 1.000 15.45267 102 TRP A CA 1
ATOM 772 C C . TRP A 1 102 ? 0.05794 -9.35745 -29.36043 1.000 20.06848 102 TRP A C 1
ATOM 773 O O . TRP A 1 102 ? 0.10908 -8.42435 -30.16612 1.000 20.24071 102 TRP A O 1
ATOM 784 N N . GLN A 1 103 ? 0.19551 -10.62869 -29.74314 1.000 18.91267 103 GLN A N 1
ATOM 785 C CA . GLN A 1 103 ? 0.48529 -10.92465 -31.14172 1.000 22.96405 103 GLN A CA 1
ATOM 786 C C . GLN A 1 103 ? -0.68708 -10.56122 -32.04706 1.000 22.09397 103 GLN A C 1
ATOM 787 O O . GLN A 1 103 ? -0.48001 -10.13327 -33.19031 1.000 24.02837 103 GLN A O 1
ATOM 793 N N . THR A 1 104 ? -1.91525 -10.72478 -31.55832 1.000 22.83203 104 THR A N 1
ATOM 794 C CA . THR A 1 104 ? -3.10129 -10.42399 -32.35434 1.000 22.97083 104 THR A CA 1
ATOM 795 C C . THR A 1 104 ? -3.36251 -8.93040 -32.47613 1.000 24.21859 104 THR A C 1
ATOM 796 O O . THR A 1 104 ? -3.83421 -8.47214 -33.52443 1.000 25.86260 104 THR A O 1
ATOM 800 N N . VAL A 1 105 ? -3.05091 -8.15554 -31.44005 1.000 19.26536 105 VAL A N 1
ATOM 801 C CA . VAL A 1 105 ? -3.53772 -6.78726 -31.31531 1.000 18.03121 105 VAL A CA 1
ATOM 802 C C . VAL A 1 105 ? -2.45163 -5.75166 -31.59640 1.000 21.75539 105 VAL A C 1
ATOM 803 O O . VAL A 1 105 ? -2.71719 -4.74583 -32.26188 1.000 19.35705 105 VAL A O 1
ATOM 807 N N . PHE A 1 106 ? -1.21913 -5.96488 -31.09414 1.000 18.69853 106 PHE A N 1
ATOM 808 C CA . PHE A 1 106 ? -0.15212 -4.96888 -31.23556 1.000 17.96568 106 PHE A CA 1
ATOM 809 C C . PHE A 1 106 ? 0.52403 -5.07707 -32.60837 1.000 20.83452 106 PHE A C 1
ATOM 810 O O . PHE A 1 106 ? 0.71514 -6.18233 -33.12488 1.000 20.50397 106 PHE A O 1
ATOM 818 N N . PRO A 1 107 ? 0.94053 -3.95463 -33.19835 1.000 19.53821 107 PRO A N 1
ATOM 819 C CA . PRO A 1 107 ? 1.84837 -4.02341 -34.34843 1.000 21.21481 107 PRO A CA 1
ATOM 820 C C . PRO A 1 107 ? 3.13133 -4.75170 -33.97302 1.000 23.46955 107 PRO A C 1
ATOM 821 O O . PRO A 1 107 ? 3.55710 -4.73878 -32.81841 1.000 18.33152 107 PRO A O 1
ATOM 825 N N . GLY A 1 108 ? 3.73633 -5.40406 -34.96289 1.000 21.84729 108 GLY A N 1
ATOM 826 C CA . GLY A 1 108 ? 4.97063 -6.13583 -34.77365 1.000 20.80557 108 GLY A CA 1
ATOM 827 C C . GLY A 1 108 ? 6.01943 -5.48637 -33.88129 1.000 21.44890 108 GLY A C 1
ATOM 828 O O . GLY A 1 108 ? 6.52323 -6.10410 -32.93469 1.000 22.04970 108 GLY A O 1
ATOM 829 N N . PRO A 1 109 ? 6.39383 -4.23980 -34.17159 1.000 20.55248 109 PRO A N 1
ATOM 830 C CA . PRO A 1 109 ? 7.43631 -3.60208 -33.35561 1.000 18.41740 109 PRO A CA 1
ATOM 831 C C . PRO A 1 109 ? 7.02453 -3.42508 -31.91192 1.000 19.65846 109 PRO A C 1
ATOM 832 O O . PRO A 1 109 ? 7.88289 -3.47636 -31.02125 1.000 18.95352 109 PRO A O 1
ATOM 836 N N . LEU A 1 110 ? 5.73219 -3.21555 -31.65482 1.000 19.74704 110 LEU A N 1
ATOM 837 C CA . LEU A 1 110 ? 5.28070 -3.07369 -30.27558 1.000 16.77948 110 LEU A CA 1
ATOM 838 C C . LEU A 1 110 ? 5.20332 -4.42310 -29.57747 1.000 17.84995 110 LEU A C 1
ATOM 839 O O . LEU A 1 110 ? 5.50096 -4.51827 -28.38180 1.000 18.07099 110 LEU A O 1
ATOM 844 N N . LEU A 1 111 ? 4.80688 -5.47134 -30.30600 1.000 17.28687 111 LEU A N 1
ATOM 845 C CA . LEU A 1 111 ? 4.90443 -6.82827 -29.77864 1.000 17.61365 111 LEU A CA 1
ATOM 846 C C . LEU A 1 111 ? 6.31756 -7.11853 -29.29347 1.000 18.77393 111 LEU A C 1
ATOM 847 O O . LEU A 1 111 ? 6.51704 -7.62978 -28.18408 1.000 18.89376 111 LEU A O 1
ATOM 852 N N . ARG A 1 112 ? 7.31118 -6.80815 -30.12865 1.000 17.36772 112 ARG A N 1
ATOM 853 C CA . ARG A 1 112 ? 8.69399 -7.10365 -29.78674 1.000 17.69655 112 ARG A CA 1
ATOM 854 C C . ARG A 1 112 ? 9.15434 -6.27015 -28.59930 1.000 19.54898 112 ARG A C 1
ATOM 855 O O . ARG A 1 112 ? 9.83655 -6.78261 -27.70114 1.000 20.32815 112 ARG A O 1
ATOM 863 N N . GLN A 1 113 ? 8.77156 -4.99085 -28.55690 1.000 17.24985 113 GLN A N 1
ATOM 864 C CA . GLN A 1 113 ? 9.11059 -4.18325 -27.38966 1.000 16.96235 113 GLN A CA 1
ATOM 865 C C . GLN A 1 113 ? 8.46133 -4.74567 -26.13436 1.000 16.94835 113 GLN A C 1
ATOM 866 O O . GLN A 1 113 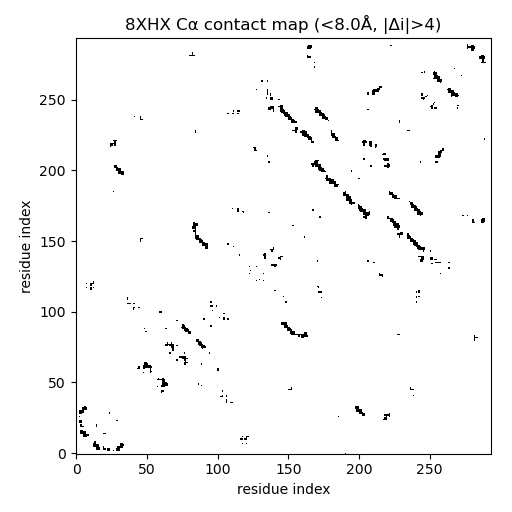? 9.09742 -4.81661 -25.07541 1.000 18.11867 113 GLN A O 1
ATOM 872 N N . ALA A 1 114 ? 7.18448 -5.13579 -26.23184 1.000 16.30502 114 ALA A N 1
ATOM 873 C CA . ALA A 1 114 ? 6.49388 -5.70594 -25.07944 1.000 14.77782 114 ALA A CA 1
ATOM 874 C C . ALA A 1 114 ? 7.20128 -6.95814 -24.58185 1.000 17.73969 114 ALA A C 1
ATOM 875 O O . ALA A 1 114 ? 7.38137 -7.13905 -23.37026 1.000 16.78839 114 ALA A O 1
ATOM 877 N N . GLU A 1 115 ? 7.62240 -7.82785 -25.50622 1.000 15.34844 115 GLU A N 1
ATOM 878 C CA . GLU A 1 115 ? 8.31692 -9.04857 -25.10359 1.000 13.73148 115 GLU A CA 1
ATOM 879 C C . GLU A 1 115 ? 9.64101 -8.72892 -24.42237 1.000 17.23607 115 GLU A C 1
ATOM 880 O O . GLU A 1 115 ? 10.01697 -9.37756 -23.44065 1.000 19.25861 115 GLU A O 1
ATOM 886 N N . ARG A 1 116 ? 10.36042 -7.72685 -24.92312 1.000 17.23030 116 ARG A N 1
ATOM 887 C CA . ARG A 1 116 ? 11.62872 -7.36375 -24.30333 1.000 16.78375 116 ARG A CA 1
ATOM 888 C C . ARG A 1 116 ? 11.41194 -6.75165 -22.92369 1.000 18.04763 116 ARG A C 1
ATOM 889 O O . ARG A 1 116 ? 12.18153 -7.01826 -21.99468 1.000 18.99547 116 ARG A O 1
ATOM 897 N N . MET A 1 117 ? 10.35793 -5.94604 -22.76275 1.000 14.72462 117 MET A N 1
ATOM 898 C CA . MET A 1 117 ? 10.06575 -5.38386 -21.44533 1.000 13.24599 117 MET A CA 1
ATOM 899 C C . MET A 1 117 ? 9.63348 -6.47493 -20.47009 1.000 15.98170 117 MET A C 1
ATOM 900 O O . MET A 1 117 ? 9.96123 -6.41051 -19.27805 1.000 17.05027 117 MET A O 1
ATOM 905 N N . ARG A 1 118 ? 8.89804 -7.47606 -20.96183 1.000 16.79659 118 ARG A N 1
ATOM 906 C CA . ARG A 1 118 ? 8.48738 -8.60265 -20.12211 1.000 15.77529 118 ARG A CA 1
ATOM 907 C C . ARG A 1 118 ? 9.69845 -9.38863 -19.64058 1.000 17.96209 118 ARG A C 1
ATOM 908 O O . ARG A 1 118 ? 9.79896 -9.73480 -18.45684 1.000 16.83453 118 ARG A O 1
ATOM 916 N N . SER A 1 119 ? 10.63109 -9.68467 -20.55067 1.000 16.86488 119 SER A N 1
ATOM 917 C CA . SER A 1 119 ? 11.83293 -10.42083 -20.16178 1.000 14.70580 119 SER A CA 1
ATOM 918 C C . SER A 1 119 ? 12.63028 -9.64667 -19.12782 1.000 17.40626 119 SER A C 1
ATOM 919 O O . SER A 1 119 ? 13.07067 -10.20857 -18.11921 1.000 19.35280 119 SER A O 1
ATOM 922 N N . PHE A 1 120 ? 12.82346 -8.34824 -19.36748 1.000 16.58802 120 PHE A N 1
ATOM 923 C CA . PHE A 1 120 ? 13.55201 -7.51886 -18.41791 1.000 15.95591 120 PHE A CA 1
ATOM 924 C C . PHE A 1 120 ? 12.84967 -7.47384 -17.06495 1.000 19.19604 120 PHE A C 1
ATOM 925 O O . PHE A 1 120 ? 13.50261 -7.56396 -16.01803 1.000 17.12239 120 PHE A O 1
ATOM 933 N N A SER A 1 121 ? 11.51702 -7.33999 -17.06886 0.443 15.37602 121 SER A N 1
ATOM 934 N N B SER A 1 121 ? 11.52090 -7.33421 -17.06818 0.000 15.37148 121 SER A N 1
ATOM 935 N N C SER A 1 121 ? 11.51840 -7.34083 -17.07041 0.557 15.37635 121 SER A N 1
ATOM 936 C CA A SER A 1 121 ? 10.78405 -7.23997 -15.80808 0.443 13.38792 121 SER A CA 1
ATOM 937 C CA B SER A 1 121 ? 10.78742 -7.23269 -15.80961 0.000 13.54817 121 SER A CA 1
ATOM 938 C CA C SER A 1 121 ? 10.78500 -7.23875 -15.81107 0.557 13.35179 121 SER A CA 1
ATOM 939 C C A SER A 1 121 ? 10.94700 -8.50277 -14.97702 0.443 14.31396 121 SER A C 1
ATOM 940 C C B SER A 1 121 ? 10.93633 -8.50003 -14.97755 0.000 14.36840 121 SER A C 1
ATOM 941 C C C SER A 1 121 ? 10.94272 -8.50184 -14.97812 0.557 14.30436 121 SER A C 1
ATOM 942 O O A SER A 1 121 ? 11.08239 -8.43488 -13.74879 0.443 16.00923 121 SER A O 1
ATOM 943 O O B SER A 1 121 ? 11.05902 -8.43381 -13.74872 0.000 15.93122 121 SER A O 1
ATOM 944 O O C SER A 1 121 ? 11.07540 -8.43239 -13.74943 0.557 16.02630 121 SER A O 1
ATOM 951 N N . LEU A 1 122 ? 10.93177 -9.66551 -15.62861 1.000 15.49887 122 LEU A N 1
ATOM 952 C CA . LEU A 1 122 ? 11.09793 -10.91242 -14.89380 1.000 14.50286 122 LEU A CA 1
ATOM 953 C C . LEU A 1 122 ? 12.52738 -11.07898 -14.40451 1.000 16.28195 122 LEU A C 1
ATOM 954 O O . LEU A 1 122 ? 12.74518 -11.64441 -13.32729 1.000 16.39219 122 LEU A O 1
ATOM 959 N N . GLU A 1 123 ? 13.50675 -10.57659 -15.16124 1.000 15.69192 123 GLU A N 1
ATOM 960 C CA . GLU A 1 123 ? 14.87847 -10.55065 -14.65769 1.000 18.21033 123 GLU A CA 1
ATOM 961 C C . GLU A 1 123 ? 14.97950 -9.69758 -13.40423 1.000 19.43828 123 GLU A C 1
ATOM 962 O O . GLU A 1 123 ? 15.64169 -10.08460 -12.43113 1.000 17.24324 123 GLU A O 1
ATOM 968 N N . VAL A 1 124 ? 14.34467 -8.52108 -13.42260 1.000 16.20510 124 VAL A N 1
ATOM 969 C CA . VAL A 1 124 ? 14.29270 -7.67195 -12.23334 1.000 14.51432 124 VAL A CA 1
ATOM 970 C C . VAL A 1 124 ? 13.65063 -8.41574 -11.06777 1.000 13.33399 124 VAL A C 1
ATOM 971 O O . VAL A 1 124 ? 14.16249 -8.39008 -9.94216 1.000 15.42997 124 VAL A O 1
ATOM 975 N N . LEU A 1 125 ? 12.50314 -9.06540 -11.30886 1.000 14.33218 125 LEU A N 1
ATOM 976 C CA . LEU A 1 125 ? 11.83283 -9.79788 -10.23311 1.000 13.61079 125 LEU A CA 1
ATOM 977 C C . LEU A 1 125 ? 12.74410 -10.86321 -9.63751 1.000 15.35045 125 LEU A C 1
ATOM 978 O O . LEU A 1 125 ? 12.88912 -10.94956 -8.41244 1.000 16.27917 125 LEU A O 1
ATOM 983 N N . ARG A 1 126 ? 13.38056 -11.67859 -10.49130 1.000 14.77102 126 ARG A N 1
ATOM 984 C CA . ARG A 1 126 ? 14.27212 -12.71381 -9.96675 1.000 14.91608 126 ARG A CA 1
ATOM 985 C C . ARG A 1 126 ? 15.40654 -12.10523 -9.14544 1.000 17.68515 126 ARG A C 1
ATOM 986 O O . ARG A 1 126 ? 15.77647 -12.63990 -8.09209 1.000 17.09246 126 ARG A O 1
ATOM 994 N N . ALA A 1 127 ? 15.96664 -10.98356 -9.60835 1.000 17.19808 127 ALA A N 1
ATOM 995 C CA . ALA A 1 127 ? 17.03587 -10.31744 -8.87327 1.000 16.09535 127 ALA A CA 1
ATOM 996 C C . ALA A 1 127 ? 16.55852 -9.78604 -7.52778 1.000 17.43795 127 ALA A C 1
ATOM 997 O O . ALA A 1 127 ? 17.33524 -9.75867 -6.57059 1.000 17.60849 127 ALA A O 1
ATOM 999 N N . VAL A 1 128 ? 15.30073 -9.34949 -7.43550 1.000 14.78648 128 VAL A N 1
ATOM 1000 C CA . VAL A 1 128 ? 14.76552 -8.91130 -6.15008 1.000 15.32309 128 VAL A CA 1
ATOM 1001 C C . VAL A 1 128 ? 14.58268 -10.10254 -5.22091 1.000 15.15789 128 VAL A C 1
ATOM 1002 O O . VAL A 1 128 ? 15.00614 -10.06843 -4.06003 1.000 15.89841 128 VAL A O 1
ATOM 1006 N N . LEU A 1 129 ? 13.94194 -11.17287 -5.71778 1.000 15.29438 129 LEU A N 1
ATOM 1007 C CA . LEU A 1 129 ? 13.71726 -12.35187 -4.88352 1.000 13.43990 129 LEU A CA 1
ATOM 1008 C C . LEU A 1 129 ? 15.02787 -12.92034 -4.36281 1.000 13.25156 129 LEU A C 1
ATOM 1009 O O . LEU A 1 129 ? 15.07990 -13.43863 -3.23992 1.000 15.30444 129 LEU A O 1
ATOM 1014 N N . ALA A 1 130 ? 16.09264 -12.82725 -5.16309 1.000 15.61971 130 ALA A N 1
ATOM 1015 C CA . ALA A 1 130 ? 17.39947 -13.34181 -4.76757 1.000 15.06926 130 ALA A CA 1
ATOM 1016 C C . ALA A 1 130 ? 17.94440 -12.63564 -3.53695 1.000 19.20085 130 ALA A C 1
ATOM 1017 O O . ALA A 1 130 ? 18.75831 -13.21818 -2.80814 1.000 18.93942 130 ALA A O 1
ATOM 1019 N N . GLU A 1 131 ? 17.50077 -11.40708 -3.28305 1.000 16.01633 131 GLU A N 1
ATOM 1020 C CA . GLU A 1 131 ? 17.97808 -10.63899 -2.14372 1.000 17.61892 131 GLU A CA 1
ATOM 1021 C C . GLU A 1 131 ? 17.13868 -10.82790 -0.89037 1.000 17.53288 131 GLU A C 1
ATOM 1022 O O . GLU A 1 131 ? 17.54151 -10.34167 0.16987 1.000 18.52639 131 GLU A O 1
ATOM 1028 N N . LEU A 1 132 ? 15.98952 -11.49491 -0.98733 1.000 16.46486 132 LEU A N 1
ATOM 1029 C CA . LEU A 1 132 ? 15.04142 -11.66777 0.10856 1.000 14.60679 132 LEU A CA 1
ATOM 1030 C C . LEU A 1 132 ? 15.22086 -13.02984 0.75995 1.000 17.69374 132 LEU A C 1
ATOM 1031 O O . LEU A 1 132 ? 15.79172 -13.94987 0.17389 1.000 17.49416 132 LEU A O 1
ATOM 1036 N N . ASP A 1 133 ? 14.69169 -13.16042 1.97930 1.000 17.13625 133 ASP A N 1
ATOM 1037 C CA . ASP A 1 133 ? 14.70822 -14.44477 2.68212 1.000 14.87439 133 ASP A CA 1
ATOM 1038 C C . ASP A 1 133 ? 13.49578 -15.25893 2.22375 1.000 13.83475 133 ASP A C 1
ATOM 1039 O O . ASP A 1 133 ? 12.49860 -15.41813 2.92746 1.000 17.86805 133 ASP A O 1
ATOM 1044 N N . LEU A 1 134 ? 13.59202 -15.73894 0.98578 1.000 14.60866 134 LEU A N 1
ATOM 1045 C CA . LEU A 1 134 ? 12.55994 -16.53629 0.32411 1.000 15.15279 134 LEU A CA 1
ATOM 1046 C C . LEU A 1 134 ? 13.27394 -17.63120 -0.44575 1.000 12.21862 134 LEU A C 1
ATOM 1047 O O . LEU A 1 134 ? 13.99426 -17.34210 -1.41168 1.000 16.42476 134 LEU A O 1
ATOM 1052 N N . PRO A 1 135 ? 13.12331 -18.88311 -0.04815 1.000 14.47719 135 PRO A N 1
ATOM 1053 C CA . PRO A 1 135 ? 13.90811 -19.95094 -0.68029 1.000 15.27710 135 PRO A CA 1
ATOM 1054 C C . PRO A 1 135 ? 13.47583 -20.20348 -2.11665 1.000 17.49741 135 PRO A C 1
ATOM 1055 O O . PRO A 1 135 ? 12.28416 -20.19265 -2.42640 1.000 15.82565 135 PRO A O 1
ATOM 1059 N N . VAL A 1 136 ? 14.46539 -20.46052 -2.98632 1.000 14.36671 136 VAL A N 1
ATOM 1060 C CA . VAL A 1 136 ? 14.21866 -20.61908 -4.42089 1.000 14.29766 136 VAL A CA 1
ATOM 1061 C C . VAL A 1 136 ? 13.20241 -21.71807 -4.70241 1.000 15.74997 136 VAL A C 1
ATOM 1062 O O . VAL A 1 136 ? 12.43206 -21.61651 -5.66662 1.000 16.60789 136 VAL A O 1
ATOM 1066 N N . GLU A 1 137 ? 13.17551 -22.78116 -3.88593 1.000 15.40067 137 GLU A N 1
ATOM 1067 C CA . GLU A 1 137 ? 12.25400 -23.88545 -4.16108 1.000 16.80911 137 GLU A CA 1
ATOM 1068 C C . GLU A 1 137 ? 10.79977 -23.44240 -4.12366 1.000 17.75274 137 GLU A C 1
ATOM 1069 O O . GLU A 1 137 ? 9.93547 -24.13931 -4.67371 1.000 19.11261 137 GLU A O 1
ATOM 1075 N N . LEU A 1 138 ? 10.50729 -22.30081 -3.49308 1.000 13.75601 138 LEU A N 1
ATOM 1076 C CA . LEU A 1 138 ? 9.14601 -21.79316 -3.41550 1.000 15.65032 138 LEU A CA 1
ATOM 1077 C C . LEU A 1 138 ? 8.84057 -20.70384 -4.44132 1.000 14.80602 138 LEU A C 1
ATOM 1078 O O . LEU A 1 138 ? 7.68393 -20.29919 -4.54164 1.000 15.78045 138 LEU A O 1
ATOM 1083 N N . TRP A 1 139 ? 9.83134 -20.22082 -5.19918 1.000 15.59690 139 TRP A N 1
ATOM 1084 C CA . TRP A 1 139 ? 9.61435 -19.01469 -6.01186 1.000 14.23046 139 TRP A CA 1
ATOM 1085 C C . TRP A 1 139 ? 8.47809 -19.18923 -7.02201 1.000 13.54226 139 TRP A C 1
ATOM 1086 O O . TRP A 1 139 ? 7.63119 -18.29740 -7.17485 1.000 15.79218 139 TRP A O 1
ATOM 1097 N N . ASP A 1 140 ? 8.48363 -20.29615 -7.77873 1.000 16.10430 140 ASP A N 1
ATOM 1098 C CA . ASP A 1 140 ? 7.53712 -20.41798 -8.88857 1.000 16.37958 140 ASP A CA 1
ATOM 1099 C C . ASP A 1 140 ? 6.10218 -20.37191 -8.38650 1.000 14.91757 140 ASP A C 1
ATOM 1100 O O . ASP A 1 140 ? 5.27147 -19.61796 -8.91035 1.000 17.14360 140 ASP A O 1
ATOM 1105 N N . GLU A 1 141 ? 5.79806 -21.16458 -7.35381 1.000 14.86043 141 GLU A N 1
ATOM 1106 C CA . GLU A 1 141 ? 4.44960 -21.17904 -6.79429 1.000 13.05569 141 GLU A CA 1
ATOM 1107 C C . GLU A 1 141 ? 4.14589 -19.88066 -6.05931 1.000 15.44671 141 GLU A C 1
ATOM 1108 O O . GLU A 1 141 ? 3.04230 -19.32763 -6.18974 1.000 14.08037 141 GLU A O 1
ATOM 1114 N N . ALA A 1 142 ? 5.12327 -19.37803 -5.29324 1.000 14.69688 142 ALA A N 1
ATOM 1115 C CA . ALA A 1 142 ? 4.88987 -18.21654 -4.44404 1.000 12.94415 142 ALA A CA 1
ATOM 1116 C C . ALA A 1 142 ? 4.56847 -16.98399 -5.25711 1.000 15.58349 142 ALA A C 1
ATOM 1117 O O . ALA A 1 142 ? 3.85492 -16.10242 -4.77097 1.000 15.29383 142 ALA A O 1
ATOM 1119 N N . THR A 1 143 ? 5.09109 -16.88594 -6.47851 1.000 13.98551 143 THR A N 1
ATOM 1120 C CA . THR A 1 143 ? 4.81618 -15.72011 -7.30733 1.000 13.39493 143 THR A CA 1
ATOM 1121 C C . THR A 1 143 ? 3.85763 -16.05053 -8.45413 1.000 16.63979 143 THR A C 1
ATOM 1122 O O . THR A 1 143 ? 3.90412 -15.43129 -9.51953 1.000 18.15742 143 THR A O 1
ATOM 1126 N N . GLY A 1 144 ? 2.94541 -16.99585 -8.22935 1.000 14.14002 144 GLY A N 1
ATOM 1127 C CA . GLY A 1 144 ? 1.81250 -17.15310 -9.13252 1.000 16.06719 144 GLY A CA 1
ATOM 1128 C C . GLY A 1 144 ? 2.14506 -17.71113 -10.49788 1.000 15.38540 144 GLY A C 1
ATOM 1129 O O . GLY A 1 144 ? 1.40633 -17.47277 -11.46366 1.000 16.03678 144 GLY A O 1
ATOM 1130 N N . ARG A 1 145 ? 3.24101 -18.45736 -10.59854 1.000 14.79255 145 ARG A N 1
ATOM 1131 C CA . ARG A 1 145 ? 3.71294 -19.08043 -11.83064 1.000 13.98387 145 ARG A CA 1
ATOM 1132 C C . ARG A 1 145 ? 4.10406 -18.05193 -12.88499 1.000 14.27858 145 ARG A C 1
ATOM 1133 O O . ARG A 1 145 ? 4.22123 -18.38569 -14.06888 1.000 16.28271 145 ARG A O 1
ATOM 1141 N N . CYS A 1 146 ? 4.33194 -16.79577 -12.49208 1.000 14.98767 146 CYS A N 1
ATOM 1142 C CA . CYS A 1 146 ? 4.77239 -15.82275 -13.48082 1.000 14.19415 146 CYS A CA 1
ATOM 1143 C C . CYS A 1 146 ? 6.21416 -16.05570 -13.92065 1.000 15.48784 146 CYS A C 1
ATOM 1144 O O . CYS A 1 146 ? 6.58804 -15.61246 -15.01356 1.000 15.96189 146 CYS A O 1
ATOM 1147 N N . LEU A 1 147 ? 7.02676 -16.75099 -13.11314 1.000 15.59803 147 LEU A N 1
ATOM 1148 C CA . LEU A 1 147 ? 8.41137 -16.99268 -13.49865 1.000 15.04817 147 LEU A CA 1
ATOM 1149 C C . LEU A 1 147 ? 8.53578 -18.09251 -14.54571 1.000 18.15144 147 LEU A C 1
ATOM 1150 O O . LEU A 1 147 ? 9.51744 -18.10253 -15.30087 1.000 19.43631 147 LEU A O 1
ATOM 1155 N N . SER A 1 148 ? 7.55194 -18.98975 -14.62783 1.000 16.99982 148 SER A N 1
ATOM 1156 C CA . SER A 1 148 ? 7.52495 -20.04083 -15.64132 1.000 18.41876 148 SER A CA 1
ATOM 1157 C C . SER A 1 148 ? 6.67111 -19.65890 -16.84921 1.000 18.29003 148 SER A C 1
ATOM 1158 O O . SER A 1 148 ? 6.25754 -20.53615 -17.62527 1.000 20.61657 148 SER A O 1
ATOM 1161 N N . MET A 1 149 ? 6.38652 -18.36641 -16.99944 1.000 16.24541 149 MET A N 1
ATOM 1162 C CA . MET A 1 149 ? 5.73638 -17.75168 -18.15191 1.000 17.63034 149 MET A CA 1
ATOM 1163 C C . MET A 1 149 ? 4.24569 -18.04343 -18.22366 1.000 21.05528 149 MET A C 1
ATOM 1164 O O . MET A 1 149 ? 3.62730 -17.84503 -19.28113 1.000 23.48367 149 MET A O 1
ATOM 1169 N N . GLN A 1 150 ? 3.63554 -18.45389 -17.10667 1.000 15.34216 150 GLN A N 1
ATOM 1170 C CA . GLN A 1 150 ? 2.20097 -18.67905 -17.05613 1.000 15.16692 150 GLN A CA 1
ATOM 1171 C C . GLN A 1 150 ? 1.48178 -17.58450 -16.29096 1.000 16.35109 150 GLN A C 1
ATOM 1172 O O . GLN A 1 150 ? 0.32067 -17.75750 -15.91703 1.000 17.09458 150 GLN A O 1
ATOM 1178 N N . GLY A 1 151 ? 2.15038 -16.46381 -16.05116 1.000 17.15338 151 GLY A N 1
ATOM 1179 C CA . GLY A 1 151 ? 1.58501 -15.38803 -15.27453 1.000 16.36591 151 GLY A CA 1
ATOM 1180 C C . GLY A 1 151 ? 0.74026 -14.45063 -16.10851 1.000 16.49073 151 GLY A C 1
ATOM 1181 O O . GLY A 1 151 ? 0.35190 -14.73798 -17.24400 1.000 17.92191 151 GLY A O 1
ATOM 1182 N N . THR A 1 152 ? 0.46557 -13.29269 -15.51954 1.000 15.12493 152 THR A N 1
ATOM 1183 C CA . THR A 1 152 ? -0.33243 -12.23605 -16.12652 1.000 15.92235 152 THR A CA 1
ATOM 1184 C C . THR A 1 152 ? 0.60532 -11.06518 -16.36611 1.000 16.05923 152 THR A C 1
ATOM 1185 O O . THR A 1 152 ? 1.09204 -10.45125 -15.40923 1.000 17.65716 152 THR A O 1
ATOM 1189 N N . TYR A 1 153 ? 0.88968 -10.77259 -17.63323 1.000 14.07587 153 TYR A N 1
ATOM 1190 C CA . TYR A 1 153 ? 1.81316 -9.69410 -17.98656 1.000 14.11951 153 TYR A CA 1
ATOM 1191 C C . TYR A 1 153 ? 1.03937 -8.68128 -18.80989 1.000 14.24932 153 TYR A C 1
ATOM 1192 O O . TYR A 1 153 ? 0.60511 -8.99471 -19.91724 1.000 15.35457 153 TYR A O 1
ATOM 1201 N N . HIS A 1 154 ? 0.85575 -7.48060 -18.27492 1.000 14.13209 154 HIS A N 1
ATOM 1202 C CA . HIS A 1 154 ? 0.21132 -6.41734 -19.02875 1.000 13.56021 154 HIS A CA 1
ATOM 1203 C C . HIS A 1 154 ? 1.24177 -5.40912 -19.50141 1.000 13.55466 154 HIS A C 1
ATOM 1204 O O . HIS A 1 154 ? 2.12209 -5.01334 -18.73819 1.000 14.70841 154 HIS A O 1
ATOM 1211 N N . LEU A 1 155 ? 1.11993 -4.98635 -20.75766 1.000 13.79855 155 LEU A N 1
ATOM 1212 C CA . LEU A 1 155 ? 1.63722 -3.68603 -21.17248 1.000 13.75517 155 LEU A CA 1
ATOM 1213 C C . LEU A 1 155 ? 0.43765 -2.75073 -21.18923 1.000 15.40281 155 LEU A C 1
ATOM 1214 O O . LEU A 1 155 ? -0.51755 -2.97708 -21.94148 1.000 14.85718 155 LEU A O 1
ATOM 1219 N N . THR A 1 156 ? 0.46170 -1.74055 -20.32611 1.000 13.58922 156 THR A N 1
ATOM 1220 C CA . THR A 1 156 ? -0.69967 -0.88478 -20.08971 1.000 12.80335 156 THR A CA 1
ATOM 1221 C C . THR A 1 156 ? -0.30266 0.57008 -20.27596 1.000 16.47140 156 THR A C 1
ATOM 1222 O O . THR A 1 156 ? 0.72517 1.00143 -19.75197 1.000 15.44410 156 THR A O 1
ATOM 1226 N N . PHE A 1 157 ? -1.12178 1.31254 -21.01654 1.000 13.84655 157 PHE A N 1
ATOM 1227 C CA . PHE A 1 157 ? -0.83479 2.68531 -21.41087 1.000 13.74668 157 PHE A CA 1
ATOM 1228 C C . PHE A 1 157 ? -1.80203 3.64909 -20.74149 1.000 14.18855 157 PHE A C 1
ATOM 1229 O O . PHE A 1 157 ? -3.00508 3.39500 -20.70004 1.000 16.20154 157 PHE A O 1
ATOM 1237 N N . ASN A 1 158 ? -1.26508 4.77546 -20.26762 1.000 14.32368 158 ASN A N 1
ATOM 1238 C CA . ASN A 1 158 ? -2.02811 5.88582 -19.70196 1.000 13.81631 158 ASN A CA 1
ATOM 1239 C C . ASN A 1 158 ? -1.85518 7.08880 -20.61919 1.000 13.90204 158 ASN A C 1
ATOM 1240 O O . ASN A 1 158 ? -0.72002 7.50909 -20.86371 1.000 15.71717 158 ASN A O 1
ATOM 1245 N N . HIS A 1 159 ? -2.96659 7.64595 -21.10467 1.000 14.03906 159 HIS A N 1
ATOM 1246 C CA . HIS A 1 159 ? -2.97873 8.96266 -21.74325 1.000 14.44279 159 HIS A CA 1
ATOM 1247 C C . HIS A 1 159 ? -3.73641 9.92302 -20.83177 1.000 14.56140 159 HIS A C 1
ATOM 1248 O O . HIS A 1 159 ? -4.93820 9.75420 -20.62244 1.000 17.02865 159 HIS A O 1
ATOM 1255 N N . PHE A 1 160 ? -3.04866 10.94670 -20.31725 1.000 15.43659 160 PHE A N 1
ATOM 1256 C CA . PHE A 1 160 ? -3.66025 11.88536 -19.37606 1.000 14.82232 160 PHE A CA 1
ATOM 1257 C C . PHE A 1 160 ? -4.35028 12.99023 -20.16708 1.000 18.73074 160 PHE A C 1
ATOM 1258 O O . PHE A 1 160 ? -3.68780 13.87226 -20.72401 1.000 18.22320 160 PHE A O 1
ATOM 1266 N N . ARG A 1 161 ? -5.68126 12.94361 -20.21476 1.000 15.86247 161 ARG A N 1
ATOM 1267 C CA . ARG A 1 161 ? -6.44925 13.92700 -20.98571 1.000 18.20997 161 ARG A CA 1
ATOM 1268 C C . ARG A 1 161 ? -6.48193 15.23754 -20.20664 1.000 15.53206 161 ARG A C 1
ATOM 1269 O O . ARG A 1 161 ? -7.20367 15.36550 -19.21459 1.000 16.80450 161 ARG A O 1
ATOM 1277 N N . SER A 1 162 ? -5.69695 16.22800 -20.64781 1.000 19.44748 162 SER A N 1
ATOM 1278 C CA . SER A 1 162 ? -5.64909 17.46867 -19.88285 1.000 18.84460 162 SER A CA 1
ATOM 1279 C C . SER A 1 162 ? -6.93761 18.26882 -19.98819 1.000 20.36681 162 SER A C 1
ATOM 1280 O O . SER A 1 162 ? -7.13686 19.17579 -19.17777 1.000 21.92348 162 SER A O 1
ATOM 1283 N N . HIS A 1 163 ? -7.81750 17.94696 -20.94405 1.000 20.47666 163 HIS A N 1
ATOM 1284 C CA . HIS A 1 163 ? -9.11071 18.61444 -21.00761 1.000 23.32574 163 HIS A CA 1
ATOM 1285 C C . HIS A 1 163 ? -10.08851 18.13123 -19.94276 1.000 27.33722 163 HIS A C 1
ATOM 1286 O O . HIS A 1 163 ? -11.12286 18.77568 -19.74117 1.000 27.06309 163 HIS A O 1
ATOM 1293 N N . VAL A 1 164 ? -9.78174 17.04393 -19.23923 1.000 20.47765 164 VAL A N 1
ATOM 1294 C CA . VAL A 1 164 ? -10.64279 16.53125 -18.17712 1.000 21.54857 164 VAL A CA 1
ATOM 1295 C C . VAL A 1 164 ? -10.23127 17.17120 -16.85697 1.000 22.25492 164 VAL A C 1
ATOM 1296 O O . VAL A 1 164 ? -9.07411 17.06344 -16.43633 1.000 20.39248 164 VAL A O 1
ATOM 1300 N N . ARG A 1 165 ? -11.18069 17.81650 -16.18195 1.000 20.72788 165 ARG A N 1
ATOM 1301 C CA . ARG A 1 165 ? -10.89716 18.44749 -14.89412 1.000 22.19707 165 ARG A CA 1
ATOM 1302 C C . ARG A 1 165 ? -11.08711 17.39857 -13.80821 1.000 24.81454 165 ARG A C 1
ATOM 1303 O O . ARG A 1 165 ? -12.18091 17.20947 -13.27413 1.000 29.26955 165 ARG A O 1
ATOM 1311 N N . ALA A 1 166 ? -9.99970 16.70318 -13.48558 1.000 21.03386 166 ALA A N 1
ATOM 1312 C CA . ALA A 1 166 ? -10.01940 15.63497 -12.49626 1.000 22.33238 166 ALA A CA 1
ATOM 1313 C C . ALA A 1 166 ? -8.58445 15.33600 -12.08701 1.000 18.36395 166 ALA A C 1
ATOM 1314 O O . ALA A 1 166 ? -7.62956 15.74735 -12.75275 1.000 17.98457 166 ALA A O 1
ATOM 1316 N N . ARG A 1 167 ? -8.44075 14.60118 -10.98459 1.000 19.25014 167 ARG A N 1
ATOM 1317 C CA . ARG A 1 167 ? -7.14078 14.04087 -10.64067 1.000 17.28798 167 ARG A CA 1
ATOM 1318 C C . ARG A 1 167 ? -6.57499 13.29933 -11.84849 1.000 16.02621 167 ARG A C 1
ATOM 1319 O O . ARG A 1 167 ? -7.32034 12.79145 -12.68746 1.000 18.52265 167 ARG A O 1
ATOM 1327 N N . GLY A 1 168 ? -5.24220 13.27388 -11.96866 1.000 15.04650 168 GLY A N 1
ATOM 1328 C CA . GLY A 1 168 ? -4.62602 12.58349 -13.09109 1.000 15.88499 168 GLY A CA 1
ATOM 1329 C C . GLY A 1 168 ? -4.86889 11.08531 -13.04954 1.000 18.37151 168 GLY A C 1
ATOM 1330 O O . GLY A 1 168 ? -5.40341 10.49444 -13.98927 1.000 17.01736 168 GLY A O 1
ATOM 1331 N N . LEU A 1 169 ? -4.44690 10.46265 -11.95414 1.000 16.39242 169 LEU A N 1
ATOM 1332 C CA . LEU A 1 169 ? -4.71241 9.05262 -11.69416 1.000 16.70437 169 LEU A CA 1
ATOM 1333 C C . LEU A 1 169 ? -4.85042 8.90435 -10.18799 1.000 14.94610 169 LEU A C 1
ATOM 1334 O O . LEU A 1 169 ? -3.99179 9.37817 -9.44194 1.000 17.02393 169 LEU A O 1
ATOM 1339 N N . ASN A 1 170 ? -5.90873 8.22600 -9.75065 1.000 14.56274 170 ASN A N 1
ATOM 1340 C CA . ASN A 1 170 ? -6.22567 8.13041 -8.33015 1.000 14.51418 170 ASN A CA 1
ATOM 1341 C C . ASN A 1 170 ? -5.10245 7.45979 -7.54627 1.000 18.11393 170 ASN A C 1
ATOM 1342 O O . ASN A 1 170 ? -4.27320 6.73240 -8.09725 1.000 16.18180 170 ASN A O 1
ATOM 1347 N N . VAL A 1 171 ? -5.10725 7.70490 -6.23116 1.000 16.99383 171 VAL A N 1
ATOM 1348 C CA . VAL A 1 171 ? -4.28362 6.94571 -5.29401 1.000 16.26602 171 VAL A CA 1
ATOM 1349 C C . VAL A 1 171 ? -4.56554 5.45610 -5.45894 1.000 13.26862 171 VAL A C 1
ATOM 1350 O O . VAL A 1 171 ? -5.72738 5.03190 -5.49923 1.000 17.16519 171 VAL A O 1
ATOM 1354 N N . HIS A 1 172 ? -3.49994 4.65783 -5.55423 1.000 15.62495 172 HIS A N 1
ATOM 1355 C CA . HIS A 1 172 ? -3.64157 3.21308 -5.67979 1.000 15.25701 172 HIS A CA 1
ATOM 1356 C C . HIS A 1 172 ? -2.33461 2.53294 -5.29455 1.000 15.94538 172 HIS A C 1
ATOM 1357 O O . HIS A 1 172 ? -1.27139 3.15624 -5.24409 1.000 16.30257 172 HIS A O 1
ATOM 1364 N N . LYS A 1 173 ? -2.42954 1.23125 -5.05771 1.000 15.15113 173 LYS A N 1
ATOM 1365 C CA . LYS A 1 173 ? -1.28012 0.33931 -5.13512 1.000 13.56033 173 LYS A CA 1
ATOM 1366 C C . LYS A 1 173 ? -1.44261 -0.50708 -6.38421 1.000 14.04715 173 LYS A C 1
ATOM 1367 O O . LYS A 1 173 ? -2.56787 -0.82019 -6.77230 1.000 15.41444 173 LYS A O 1
ATOM 1373 N N . ASP A 1 174 ? -0.32588 -0.82858 -7.04440 1.000 13.58930 174 ASP A N 1
ATOM 1374 C CA . ASP A 1 174 ? -0.38409 -1.79433 -8.13172 1.000 13.35202 174 ASP A CA 1
ATOM 1375 C C . ASP A 1 174 ? -0.68267 -3.18006 -7.55920 1.000 17.64261 174 ASP A C 1
ATOM 1376 O O . ASP A 1 174 ? -0.40491 -3.46807 -6.39327 1.000 16.60581 174 ASP A O 1
ATOM 1381 N N . SER A 1 175 ? -1.26258 -4.04868 -8.38822 1.000 13.04194 175 SER A N 1
ATOM 1382 C CA . SER A 1 175 ? -1.77559 -5.31082 -7.85353 1.000 15.27668 175 SER A CA 1
ATOM 1383 C C . SER A 1 175 ? -0.68942 -6.35691 -7.62695 1.000 15.34456 175 SER A C 1
ATOM 1384 O O . SER A 1 175 ? -0.85539 -7.22961 -6.76223 1.000 14.91778 175 SER A O 1
ATOM 1387 N N . GLY A 1 176 ? 0.40946 -6.30140 -8.37448 1.000 15.02541 176 GLY A N 1
ATOM 1388 C CA . GLY A 1 176 ? 1.23675 -7.48795 -8.52126 1.000 14.73916 176 GLY A CA 1
ATOM 1389 C C . GLY A 1 176 ? 2.61977 -7.50593 -7.91188 1.000 14.48028 176 GLY A C 1
ATOM 1390 O O . GLY A 1 176 ? 2.80280 -7.14415 -6.74635 1.000 14.51646 176 GLY A O 1
ATOM 1391 N N . TRP A 1 177 ? 3.59506 -8.00354 -8.68729 1.000 13.69779 177 TRP A N 1
ATOM 1392 C CA . TRP A 1 177 ? 4.94074 -8.29812 -8.16948 1.000 12.11634 177 TRP A CA 1
ATOM 1393 C C . TRP A 1 177 ? 5.85583 -7.09616 -8.36277 1.000 12.93241 177 TRP A C 1
ATOM 1394 O O . TRP A 1 177 ? 6.21253 -6.41554 -7.39663 1.000 16.11019 177 TRP A O 1
ATOM 1405 N N . VAL A 1 178 ? 6.23744 -6.83793 -9.60800 1.000 13.22005 178 VAL A N 1
ATOM 1406 C CA . VAL A 1 178 ? 6.95526 -5.62802 -9.97708 1.000 15.85675 178 VAL A CA 1
ATOM 1407 C C . VAL A 1 178 ? 6.23008 -4.98486 -11.14634 1.000 13.79575 178 VAL A C 1
ATOM 1408 O O . VAL A 1 178 ? 5.56928 -5.66155 -11.94309 1.000 16.12703 178 VAL A O 1
ATOM 1412 N N . THR A 1 179 ? 6.35792 -3.66360 -11.22659 1.000 15.41472 179 THR A N 1
ATOM 1413 C CA . THR A 1 179 ? 5.92298 -2.84195 -12.34891 1.000 13.45335 179 THR A CA 1
ATOM 1414 C C . THR A 1 179 ? 7.14798 -2.10769 -12.87286 1.000 15.08546 179 THR A C 1
ATOM 1415 O O . THR A 1 179 ? 7.88684 -1.51219 -12.08097 1.000 15.57345 179 THR A O 1
ATOM 1419 N N . ILE A 1 180 ? 7.37966 -2.16501 -14.18735 1.000 13.32785 180 ILE A N 1
ATOM 1420 C CA . ILE A 1 180 ? 8.49258 -1.46066 -14.83018 1.000 13.62729 180 ILE A CA 1
ATOM 1421 C C . ILE A 1 180 ? 7.86836 -0.31212 -15.61560 1.000 12.97113 180 ILE A C 1
ATOM 1422 O O . ILE A 1 180 ? 7.17955 -0.54349 -16.61619 1.000 15.34034 180 ILE A O 1
ATOM 1427 N N . LEU A 1 181 ? 8.07798 0.92856 -15.15071 1.000 13.14781 181 LEU A N 1
ATOM 1428 C CA . LEU A 1 181 ? 7.31589 2.09226 -15.61381 1.000 13.77014 181 LEU A CA 1
ATOM 1429 C C . LEU A 1 181 ? 8.15362 2.98605 -16.52623 1.000 13.95134 181 LEU A C 1
ATOM 1430 O O . LEU A 1 181 ? 9.24884 3.42253 -16.14582 1.000 15.65576 181 LEU A O 1
ATOM 1435 N N . ARG A 1 182 ? 7.62057 3.25692 -17.72310 1.000 14.52371 182 ARG A N 1
ATOM 1436 C CA . ARG A 1 182 ? 8.19804 4.16858 -18.71055 1.000 17.68648 182 ARG A CA 1
ATOM 1437 C C . ARG A 1 182 ? 7.45164 5.49586 -18.63001 1.000 15.88282 182 ARG A C 1
ATOM 1438 O O . ARG A 1 182 ? 6.24841 5.54996 -18.90191 1.000 16.28336 182 ARG A O 1
ATOM 1446 N N . SER A 1 183 ? 8.15943 6.55797 -18.25096 1.000 15.00799 183 SER A N 1
ATOM 1447 C CA . SER A 1 183 ? 7.55502 7.88338 -18.22628 1.000 15.00850 183 SER A CA 1
ATOM 1448 C C . SER A 1 183 ? 8.62439 8.93233 -18.50701 1.000 17.42439 183 SER A C 1
ATOM 1449 O O . SER A 1 183 ? 9.82328 8.66431 -18.42524 1.000 18.68260 183 SER A O 1
ATOM 1452 N N . LEU A 1 184 ? 8.16060 10.14397 -18.82581 1.000 16.60393 184 LEU A N 1
ATOM 1453 C CA . LEU A 1 184 ? 9.03534 11.24279 -19.20686 1.000 16.74468 184 LEU A CA 1
ATOM 1454 C C . LEU A 1 184 ? 8.85467 12.50131 -18.37302 1.000 21.01046 184 LEU A C 1
ATOM 1455 O O . LEU A 1 184 ? 9.77877 13.32063 -18.32767 1.000 23.71155 184 LEU A O 1
ATOM 1460 N N . GLU A 1 185 ? 7.71188 12.69128 -17.72953 1.000 17.92358 185 GLU A N 1
ATOM 1461 C CA . GLU A 1 185 ? 7.38447 13.96947 -17.11827 1.000 18.96301 185 GLU A CA 1
ATOM 1462 C C . GLU A 1 185 ? 7.06071 13.83876 -15.63455 1.000 19.52340 185 GLU A C 1
ATOM 1463 O O . GLU A 1 185 ? 6.71387 12.75183 -15.15334 1.000 17.97640 185 GLU A O 1
ATOM 1469 N N . PRO A 1 186 ? 7.15249 14.93734 -14.88266 1.000 20.07349 186 PRO A N 1
ATOM 1470 C CA . PRO A 1 186 ? 6.67336 14.93978 -13.49603 1.000 16.83398 186 PRO A CA 1
ATOM 1471 C C . PRO A 1 186 ? 5.19437 14.60273 -13.42928 1.000 15.63396 186 PRO A C 1
ATOM 1472 O O . PRO A 1 186 ? 4.46780 14.65343 -14.42557 1.000 18.23507 186 PRO A O 1
ATOM 1476 N N . GLY A 1 187 ? 4.74629 14.27439 -12.21739 1.000 18.02598 187 GLY A N 1
ATOM 1477 C CA . GLY A 1 187 ? 3.34690 13.99510 -11.97241 1.000 18.20592 187 GLY A CA 1
ATOM 1478 C C . GLY A 1 187 ? 3.14805 12.87667 -10.96617 1.000 15.72045 187 GLY A C 1
ATOM 1479 O O . GLY A 1 187 ? 2.21636 12.91325 -10.15663 1.000 15.81708 187 GLY A O 1
ATOM 1480 N N . LEU A 1 188 ? 4.01496 11.87087 -11.02657 1.000 15.60637 188 LEU A N 1
ATOM 1481 C CA . LEU A 1 188 ? 3.95834 10.77195 -10.06981 1.000 14.82889 188 LEU A CA 1
ATOM 1482 C C . LEU A 1 188 ? 4.33737 11.27064 -8.68399 1.000 17.07442 188 LEU A C 1
ATOM 1483 O O . LEU A 1 188 ? 5.34388 11.97222 -8.51682 1.000 17.94613 188 LEU A O 1
ATOM 1488 N N . GLU A 1 189 ? 3.52668 10.91284 -7.68962 1.000 15.23890 189 GLU A N 1
ATOM 1489 C CA . GLU A 1 189 ? 3.85179 11.13340 -6.28849 1.000 16.19515 189 GLU A CA 1
ATOM 1490 C C . GLU A 1 189 ? 3.63070 9.83180 -5.53137 1.000 17.53524 189 GLU A C 1
ATOM 1491 O O . GLU A 1 189 ? 2.64260 9.13219 -5.77117 1.000 17.82799 189 GLU A O 1
ATOM 1497 N N . VAL A 1 190 ? 4.55822 9.50715 -4.62652 1.000 15.81425 190 VAL A N 1
ATOM 1498 C CA . VAL A 1 190 ? 4.49190 8.27294 -3.85142 1.000 15.70545 190 VAL A CA 1
ATOM 1499 C C . VAL A 1 190 ? 4.40293 8.62329 -2.37307 1.000 18.60675 190 VAL A C 1
ATOM 1500 O O . VAL A 1 190 ? 4.98675 9.60894 -1.90652 1.000 20.33914 190 VAL A O 1
ATOM 1504 N N . LEU A 1 191 ? 3.67082 7.80026 -1.62787 1.000 16.46781 191 LEU A N 1
ATOM 1505 C CA . LEU A 1 191 ? 3.48225 8.05732 -0.20570 1.000 15.86450 191 LEU A CA 1
ATOM 1506 C C . LEU A 1 191 ? 4.68490 7.53166 0.56040 1.000 21.10636 191 LEU A C 1
ATOM 1507 O O . LEU A 1 191 ? 4.98535 6.33388 0.50550 1.000 20.00711 191 LEU A O 1
ATOM 1512 N N . ARG A 1 192 ? 5.38027 8.42197 1.26540 1.000 20.05761 192 ARG A N 1
ATOM 1513 C CA . ARG A 1 192 ? 6.55811 8.03663 2.03233 1.000 19.56079 192 ARG A CA 1
ATOM 1514 C C . ARG A 1 192 ? 6.48841 8.73805 3.37859 1.000 22.06560 192 ARG A C 1
ATOM 1515 O O . ARG A 1 192 ? 6.36780 9.96569 3.43269 1.000 23.57286 192 ARG A O 1
ATOM 1523 N N . GLU A 1 193 ? 6.53942 7.95675 4.45738 1.000 25.03801 193 GLU A N 1
ATOM 1524 C CA . GLU A 1 193 ? 6.47093 8.50206 5.81219 1.000 30.61859 193 GLU A CA 1
ATOM 1525 C C . GLU A 1 193 ? 5.29405 9.46313 5.97174 1.000 26.81850 193 GLU A C 1
ATOM 1526 O O . GLU A 1 193 ? 5.40607 10.51852 6.60202 1.000 29.61729 193 GLU A O 1
ATOM 1532 N N . GLY A 1 194 ? 4.15126 9.09367 5.38769 1.000 24.30674 194 GLY A N 1
ATOM 1533 C CA . GLY A 1 194 ? 2.92497 9.84647 5.54095 1.000 26.75272 194 GLY A CA 1
ATOM 1534 C C . GLY A 1 194 ? 2.79635 11.07902 4.67705 1.000 29.64165 194 GLY A C 1
ATOM 1535 O O . GLY A 1 194 ? 1.76936 11.76844 4.75964 1.000 29.71165 194 GLY A O 1
ATOM 1536 N N . ASP A 1 195 ? 3.78843 11.37737 3.84736 1.000 24.78756 195 ASP A N 1
ATOM 1537 C CA . ASP A 1 195 ? 3.78149 12.56316 3.00396 1.000 24.57037 195 ASP A CA 1
ATOM 1538 C C . ASP A 1 195 ? 3.92788 12.14562 1.54929 1.000 23.14155 195 ASP A C 1
ATOM 1539 O O . ASP A 1 195 ? 4.52139 11.10846 1.24542 1.000 21.22560 195 ASP A O 1
ATOM 1544 N N . TRP A 1 196 ? 3.39746 12.96353 0.64751 1.000 24.39068 196 TRP A N 1
ATOM 1545 C CA . TRP A 1 196 ? 3.47117 12.67505 -0.77948 1.000 20.41607 196 TRP A CA 1
ATOM 1546 C C . TRP A 1 196 ? 4.77796 13.21367 -1.35412 1.000 25.27936 196 TRP A C 1
ATOM 1547 O O . TRP A 1 196 ? 5.02936 14.42559 -1.32769 1.000 26.39939 196 TRP A O 1
ATOM 1558 N N . LEU A 1 197 ? 5.60184 12.30413 -1.88529 1.000 21.70512 197 LEU A N 1
ATOM 1559 C CA . LEU A 1 197 ? 6.90254 12.63525 -2.44617 1.000 20.33970 197 LEU A CA 1
ATOM 1560 C C . LEU A 1 197 ? 6.83113 12.67875 -3.96535 1.000 22.13309 197 LEU A C 1
ATOM 1561 O O . LEU A 1 197 ? 6.56345 11.64036 -4.59446 1.000 18.72957 197 LEU A O 1
ATOM 1566 N N . PRO A 1 198 ? 7.06533 13.82319 -4.60034 1.000 19.29958 198 PRO A N 1
ATOM 1567 C CA . PRO A 1 198 ? 7.14033 13.84371 -6.06729 1.000 17.51250 198 PRO A CA 1
ATOM 1568 C C . PRO A 1 198 ? 8.34027 13.05164 -6.57529 1.000 22.10463 198 PRO A C 1
ATOM 1569 O O . PRO A 1 198 ? 9.44398 13.13128 -6.02828 1.000 23.12818 198 PRO A O 1
ATOM 1573 N N . VAL A 1 199 ? 8.11231 12.26815 -7.62681 1.000 17.32752 199 VAL A N 1
ATOM 1574 C CA . VAL A 1 199 ? 9.15497 11.47458 -8.26602 1.000 16.71643 199 VAL A CA 1
ATOM 1575 C C . VAL A 1 199 ? 9.20706 11.84614 -9.74242 1.000 20.43822 199 VAL A C 1
ATOM 1576 O O . VAL A 1 199 ? 8.20423 11.71803 -10.45278 1.000 21.30303 199 VAL A O 1
ATOM 1580 N N . SER A 1 200 ? 10.37676 12.31063 -10.20104 1.000 19.55306 200 SER A N 1
ATOM 1581 C CA . SER A 1 200 ? 10.53953 12.58989 -11.62164 1.000 21.44695 200 SER A CA 1
ATOM 1582 C C . SER A 1 200 ? 11.31563 11.47024 -12.29537 1.000 20.98049 200 SER A C 1
ATOM 1583 O O . SER A 1 200 ? 12.28162 10.94925 -11.71935 1.000 23.42497 200 SER A O 1
ATOM 1586 N N . PRO A 1 201 ? 10.94011 11.08647 -13.51118 1.000 22.06893 201 PRO A N 1
ATOM 1587 C CA . PRO A 1 201 ? 11.70934 10.06313 -14.21836 1.000 19.73960 201 PRO A CA 1
ATOM 1588 C C . PRO A 1 201 ? 13.09820 10.56520 -14.56840 1.000 20.94684 201 PRO A C 1
ATOM 1589 O O . PRO A 1 201 ? 13.39236 11.76506 -14.53098 1.000 24.05992 201 PRO A O 1
ATOM 1593 N N . ARG A 1 202 ? 13.95542 9.60678 -14.90702 1.000 20.18411 202 ARG A N 1
ATOM 1594 C CA . ARG A 1 202 ? 15.35748 9.84844 -15.22597 1.000 19.50102 202 ARG A CA 1
ATOM 1595 C C . ARG A 1 202 ? 15.64029 9.24252 -16.59253 1.000 27.61070 202 ARG A C 1
ATOM 1596 O O . ARG A 1 202 ? 15.31537 8.06425 -16.82506 1.000 25.38183 202 ARG A O 1
ATOM 1604 N N . PRO A 1 203 ? 16.21882 9.99603 -17.52845 1.000 23.74677 203 PRO A N 1
ATOM 1605 C CA . PRO A 1 203 ? 16.48458 9.43646 -18.85887 1.000 21.28780 203 PRO A CA 1
ATOM 1606 C C . PRO A 1 203 ? 17.38100 8.20797 -18.79318 1.000 19.77207 203 PRO A C 1
ATOM 1607 O O . PRO A 1 203 ? 18.35518 8.15661 -18.03466 1.000 24.07500 203 PRO A O 1
ATOM 1611 N N . GLY A 1 204 ? 17.03554 7.20789 -19.60053 1.000 25.43632 204 GLY A N 1
ATOM 1612 C CA . GLY A 1 204 ? 17.77617 5.96582 -19.62857 1.000 22.02400 204 GLY A CA 1
ATOM 1613 C C . GLY A 1 204 ? 17.48557 5.03765 -18.47224 1.000 21.88869 204 GLY A C 1
ATOM 1614 O O . GLY A 1 204 ? 18.16860 4.01600 -18.33155 1.000 20.95541 204 GLY A O 1
ATOM 1615 N N . GLU A 1 205 ? 16.49899 5.36995 -17.64026 1.000 21.49016 205 GLU A N 1
ATOM 1616 C CA . GLU A 1 205 ? 16.12153 4.57173 -16.48447 1.000 18.90033 205 GLU A CA 1
ATOM 1617 C C . GLU A 1 205 ? 14.62336 4.32314 -16.50117 1.000 18.75935 205 GLU A C 1
ATOM 1618 O O . GLU A 1 205 ? 13.85093 5.12664 -17.02889 1.000 21.59085 205 GLU A O 1
ATOM 1624 N N . PHE A 1 206 ? 14.22138 3.19848 -15.91457 1.000 17.54363 206 PHE A N 1
ATOM 1625 C CA . PHE A 1 206 ? 12.82666 2.94219 -15.59222 1.000 16.12278 206 PHE A CA 1
ATOM 1626 C C . PHE A 1 206 ? 12.59549 3.13070 -14.10373 1.000 17.63338 206 PHE A C 1
ATOM 1627 O O . PHE A 1 206 ? 13.50424 2.97443 -13.28743 1.000 18.26882 206 PHE A O 1
ATOM 1635 N N . ILE A 1 207 ? 11.35292 3.42953 -13.75756 1.000 15.08227 207 ILE A N 1
ATOM 1636 C CA . ILE A 1 207 ? 10.91172 3.39349 -12.36994 1.000 13.59554 207 ILE A CA 1
ATOM 1637 C C . ILE A 1 207 ? 10.36546 1.99813 -12.11335 1.000 19.31853 207 ILE A C 1
ATOM 1638 O O . ILE A 1 207 ? 9.60891 1.47201 -12.92824 1.000 19.56755 207 ILE A O 1
ATOM 1643 N N . VAL A 1 208 ? 10.77742 1.37828 -11.01127 1.000 17.00218 208 VAL A N 1
ATOM 1644 C CA . VAL A 1 208 ? 10.29658 0.05128 -10.63254 1.000 14.28245 208 VAL A CA 1
ATOM 1645 C C . VAL A 1 208 ? 9.53499 0.18198 -9.32233 1.000 16.42403 208 VAL A C 1
ATOM 1646 O O . VAL A 1 208 ? 10.00380 0.85158 -8.39346 1.000 16.65472 208 VAL A O 1
ATOM 1650 N N . ASN A 1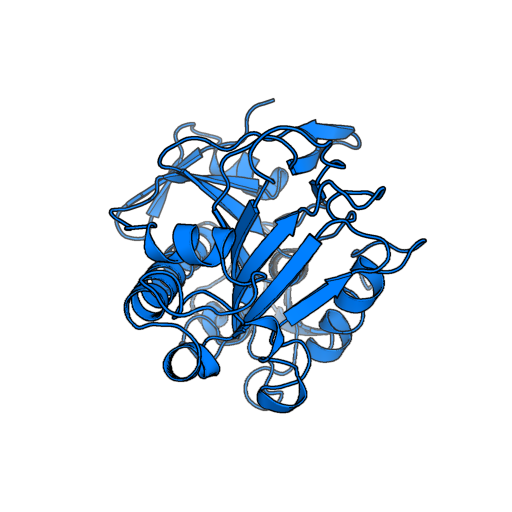 209 ? 8.37903 -0.47135 -9.21815 1.000 15.43245 209 ASN A N 1
ATOM 1651 C CA . ASN A 1 209 ? 7.73874 -0.48536 -7.91124 1.000 14.68989 209 ASN A CA 1
ATOM 1652 C C . ASN A 1 209 ? 7.13516 -1.85211 -7.64283 1.000 16.96771 209 ASN A C 1
ATOM 1653 O O . ASN A 1 209 ? 6.92717 -2.65861 -8.55106 1.000 16.25281 209 ASN A O 1
ATOM 1658 N N . PHE A 1 210 ? 6.89611 -2.11296 -6.36236 1.000 13.25909 210 PHE A N 1
ATOM 1659 C CA . PHE A 1 210 ? 6.29435 -3.36617 -5.93807 1.000 14.73794 210 PHE A CA 1
ATOM 1660 C C . PHE A 1 210 ? 4.79226 -3.20906 -5.80217 1.000 15.32425 210 PHE A C 1
ATOM 1661 O O . PHE A 1 210 ? 4.28420 -2.12442 -5.50441 1.000 17.62656 210 PHE A O 1
ATOM 1669 N N . GLY A 1 211 ? 4.07448 -4.31289 -6.01090 1.000 13.71741 211 GLY A N 1
ATOM 1670 C CA . GLY A 1 211 ? 2.63308 -4.31219 -5.90689 1.000 14.17467 211 GLY A CA 1
ATOM 1671 C C . GLY A 1 211 ? 2.16043 -5.10515 -4.69603 1.000 12.13840 211 GLY A C 1
ATOM 1672 O O . GLY A 1 211 ? 2.95024 -5.63709 -3.92372 1.000 13.39969 211 GLY A O 1
ATOM 1673 N N . CYS A 1 212 ? 0.82977 -5.18129 -4.56791 1.000 14.62654 212 CYS A N 1
ATOM 1674 C CA . CYS A 1 212 ? 0.20868 -5.81966 -3.40559 1.000 15.14822 212 CYS A CA 1
ATOM 1675 C C . CYS A 1 212 ? 0.65252 -7.26507 -3.23234 1.000 15.57090 212 CYS A C 1
ATOM 1676 O O . CYS A 1 212 ? 0.86183 -7.71660 -2.09938 1.000 15.18036 212 CYS A O 1
ATOM 1679 N N . ALA A 1 213 ? 0.75182 -8.02312 -4.32863 1.000 13.88650 213 ALA A N 1
ATOM 1680 C CA . ALA A 1 213 ? 1.14298 -9.42759 -4.18797 1.000 13.63046 213 ALA A CA 1
ATOM 1681 C C . ALA A 1 213 ? 2.49336 -9.55095 -3.49915 1.000 13.34848 213 ALA A C 1
ATOM 1682 O O . ALA A 1 213 ? 2.69243 -10.43764 -2.65582 1.000 14.16776 213 ALA A O 1
ATOM 1684 N N . MET A 1 214 ? 3.44056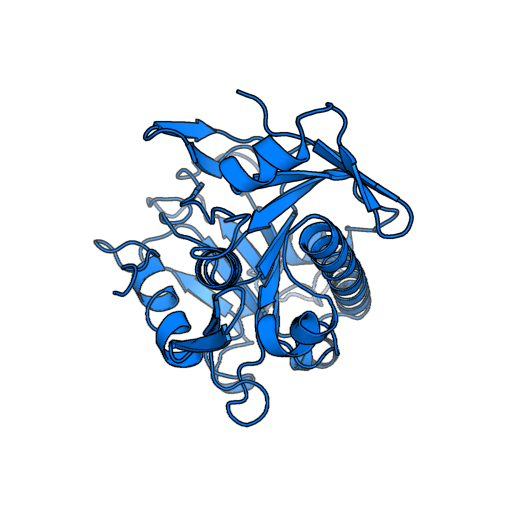 -8.67586 -3.84948 1.000 13.44935 214 MET A N 1
ATOM 1685 C CA . MET A 1 214 ? 4.75060 -8.71023 -3.20977 1.000 13.16429 214 MET A CA 1
ATOM 1686 C C . MET A 1 214 ? 4.64135 -8.40565 -1.72286 1.000 14.79349 214 MET A C 1
ATOM 1687 O O . MET A 1 214 ? 5.30053 -9.04616 -0.89473 1.000 15.26735 214 MET A O 1
ATOM 1692 N N . GLU A 1 215 ? 3.83235 -7.40830 -1.36741 1.000 13.82527 215 GLU A N 1
ATOM 1693 C CA . GLU A 1 215 ? 3.68774 -7.03821 0.03528 1.000 14.06631 215 GLU A CA 1
ATOM 1694 C C . GLU A 1 215 ? 3.05315 -8.17000 0.83459 1.000 16.23063 215 GLU A C 1
ATOM 1695 O O . GLU A 1 215 ? 3.51087 -8.49783 1.93568 1.000 15.19241 215 GLU A O 1
ATOM 1701 N N . ILE A 1 216 ? 1.99116 -8.77242 0.28955 1.000 14.87950 216 ILE A N 1
ATOM 1702 C CA . ILE A 1 216 ? 1.29978 -9.87212 0.96888 1.000 12.85438 216 ILE A CA 1
ATOM 1703 C C . ILE A 1 216 ? 2.22997 -11.07034 1.13840 1.000 15.13945 216 ILE A C 1
ATOM 1704 O O . ILE A 1 216 ? 2.26438 -11.70160 2.20149 1.000 16.04182 216 ILE A O 1
ATOM 1709 N N . LEU A 1 217 ? 3.01395 -11.39877 0.10669 1.000 13.22953 217 LEU A N 1
ATOM 1710 C CA . LEU A 1 217 ? 3.86664 -12.58517 0.20772 1.000 12.24526 217 LEU A CA 1
ATOM 1711 C C . LEU A 1 217 ? 4.89364 -12.44847 1.32155 1.000 14.27442 217 LEU A C 1
ATOM 1712 O O . LEU A 1 217 ? 5.19305 -13.42385 2.02869 1.000 15.39883 217 LEU A O 1
ATOM 1717 N N . THR A 1 218 ? 5.45609 -11.25241 1.48982 1.000 13.40558 218 THR A N 1
ATOM 1718 C CA . THR A 1 218 ? 6.63278 -11.06856 2.33280 1.000 13.50848 218 THR A CA 1
ATOM 1719 C C . THR A 1 218 ? 6.30785 -10.51203 3.71741 1.000 15.31509 218 THR A C 1
ATOM 1720 O O . THR A 1 218 ? 7.20745 -10.43687 4.55753 1.000 16.00200 218 THR A O 1
ATOM 1724 N N . ARG A 1 219 ? 5.04111 -10.18239 3.98855 1.000 15.14701 219 ARG A N 1
ATOM 1725 C CA . ARG A 1 219 ? 4.68667 -9.41277 5.18337 1.000 16.01666 219 ARG A CA 1
ATOM 1726 C C . ARG A 1 219 ? 5.15568 -10.07886 6.47179 1.000 18.42642 219 ARG A C 1
ATOM 1727 O O . ARG A 1 219 ? 5.64697 -9.40104 7.38542 1.000 21.29668 219 ARG A O 1
ATOM 1735 N N . HIS A 1 220 ? 4.99479 -11.39219 6.57194 1.000 19.43358 220 HIS A N 1
ATOM 1736 C CA . HIS A 1 220 ? 5.32584 -12.13744 7.77813 1.000 21.39554 220 HIS A CA 1
ATOM 1737 C C . HIS A 1 220 ? 6.62214 -12.91974 7.63957 1.000 21.19658 220 HIS A C 1
ATOM 1738 O O . HIS A 1 220 ? 6.88365 -13.81730 8.44949 1.000 22.81414 220 HIS A O 1
ATOM 1745 N N . SER A 1 221 ? 7.43918 -12.60471 6.63067 1.000 16.12556 221 SER A N 1
ATOM 1746 C CA . SER A 1 221 ? 8.75284 -13.20899 6.46749 1.000 18.64180 221 SER A CA 1
ATOM 1747 C C . SER A 1 221 ? 9.79988 -12.41112 7.24041 1.000 19.98047 221 SER A C 1
ATOM 1748 O O . SER A 1 221 ? 9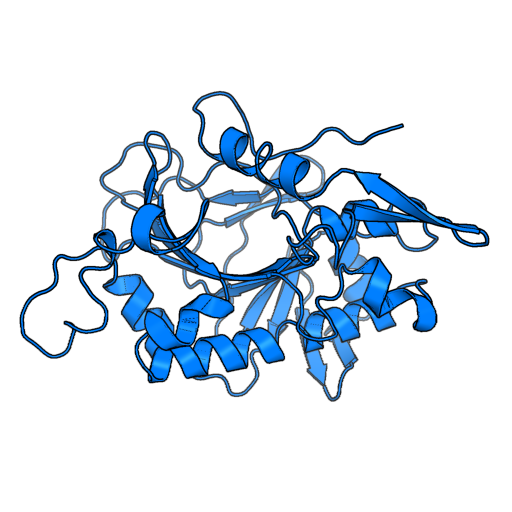.50721 -11.40323 7.89219 1.000 21.66992 221 SER A O 1
ATOM 1751 N N . ALA A 1 222 ? 11.05375 -12.85095 7.15158 1.000 17.34911 222 ALA A N 1
ATOM 1752 C CA . ALA A 1 222 ? 12.13776 -12.11999 7.79512 1.000 20.13050 222 ALA A CA 1
ATOM 1753 C C . ALA A 1 222 ? 12.52050 -10.85306 7.04101 1.000 22.24583 222 ALA A C 1
ATOM 1754 O O . ALA A 1 222 ? 13.22850 -10.00647 7.60182 1.000 20.49310 222 ALA A O 1
ATOM 1756 N N . THR A 1 223 ? 12.06314 -10.69815 5.79719 1.000 16.85052 223 THR A N 1
ATOM 1757 C CA . THR A 1 223 ? 12.40201 -9.54572 4.95607 1.000 16.63228 223 THR A CA 1
ATOM 1758 C C . THR A 1 223 ? 11.15576 -9.00507 4.26438 1.000 18.99593 223 THR A C 1
ATOM 1759 O O . THR A 1 223 ? 10.94999 -9.20713 3.05999 1.000 16.81210 223 THR A O 1
ATOM 1763 N N . PRO A 1 224 ? 10.30382 -8.28998 4.99603 1.000 19.23307 224 PRO A N 1
ATOM 1764 C CA . PRO A 1 224 ? 9.09280 -7.73646 4.38006 1.000 16.18550 224 PRO A CA 1
ATOM 1765 C C . PRO A 1 224 ? 9.40755 -6.62935 3.38556 1.000 17.10584 224 PRO A C 1
ATOM 1766 O O . PRO A 1 224 ? 10.29101 -5.79503 3.60481 1.000 18.06601 224 PRO A O 1
ATOM 1770 N N . VAL A 1 225 ? 8.64086 -6.61484 2.29858 1.000 15.59871 225 VAL A N 1
ATOM 1771 C CA . VAL A 1 225 ? 8.77786 -5.64092 1.22034 1.000 13.95534 225 VAL A CA 1
ATOM 1772 C C . VAL A 1 225 ? 7.50870 -4.80241 1.17097 1.000 17.97077 225 VAL A C 1
ATOM 1773 O O . VAL A 1 225 ? 6.39880 -5.34148 1.25328 1.000 17.09871 225 VAL A O 1
ATOM 1777 N N . ALA A 1 226 ? 7.66363 -3.48720 1.01686 1.000 16.48454 226 ALA A N 1
ATOM 1778 C CA . ALA A 1 226 ? 6.51801 -2.58934 0.96435 1.000 14.82252 226 ALA A CA 1
ATOM 1779 C C . ALA A 1 226 ? 6.00794 -2.43162 -0.46172 1.000 14.11094 226 ALA A C 1
ATOM 1780 O O . ALA A 1 226 ? 6.79252 -2.31092 -1.40979 1.000 16.90782 226 ALA A O 1
ATOM 1782 N N . ALA A 1 227 ? 4.68551 -2.44258 -0.59989 1.000 14.90276 227 ALA A N 1
ATOM 1783 C CA . ALA A 1 227 ? 3.99127 -1.85918 -1.74246 1.000 16.67363 227 ALA A CA 1
ATOM 1784 C C . ALA A 1 227 ? 3.40134 -0.53972 -1.26511 1.000 18.25375 227 ALA A C 1
ATOM 1785 O O . ALA A 1 227 ? 2.77643 -0.49475 -0.19845 1.000 21.01876 227 ALA A O 1
ATOM 1787 N N . VAL A 1 228 ? 3.63463 0.54230 -2.00272 1.000 16.71094 228 VAL A N 1
ATOM 1788 C CA . VAL A 1 228 ? 3.20836 1.82958 -1.46986 1.000 17.42130 228 VAL A CA 1
ATOM 1789 C C . VAL A 1 228 ? 2.23054 2.51122 -2.41298 1.000 18.27445 228 VAL A C 1
ATOM 1790 O O . VAL A 1 228 ? 2.26514 2.35233 -3.64263 1.000 17.65672 228 VAL A O 1
ATOM 1794 N N . ALA A 1 229 ? 1.31854 3.24954 -1.78977 1.000 17.19068 229 ALA A N 1
ATOM 1795 C CA . ALA A 1 229 ? 0.32497 4.03002 -2.51068 1.000 14.29475 229 ALA A CA 1
ATOM 1796 C C . ALA A 1 229 ? 1.00144 5.10858 -3.34077 1.000 16.56605 229 ALA A C 1
ATOM 1797 O O . ALA A 1 229 ? 1.99192 5.70856 -2.91886 1.000 16.33212 229 ALA A O 1
ATOM 1799 N N . HIS A 1 230 ? 0.45770 5.35592 -4.52938 1.000 13.87198 230 HIS A N 1
ATOM 1800 C CA . HIS A 1 230 ? 0.98665 6.40342 -5.38993 1.000 15.52996 230 HIS A CA 1
ATOM 1801 C C . HIS A 1 230 ? -0.15461 6.93814 -6.24464 1.000 12.85966 230 HIS A C 1
ATOM 1802 O O . HIS A 1 230 ? -1.22426 6.33111 -6.34444 1.000 15.14688 230 HIS A O 1
ATOM 1809 N N . ARG A 1 231 ? 0.08968 8.09074 -6.87272 1.000 15.22850 231 ARG A N 1
ATOM 1810 C CA . ARG A 1 231 ? -0.94152 8.81989 -7.60177 1.000 15.28583 231 ARG A CA 1
ATOM 1811 C C . ARG A 1 231 ? -0.25822 9.66860 -8.66480 1.000 14.26635 231 ARG A C 1
ATOM 1812 O O . ARG A 1 231 ? 0.96115 9.83097 -8.65255 1.000 16.08291 231 ARG A O 1
ATOM 1820 N N . VAL A 1 232 ? -1.05271 10.21586 -9.58597 1.000 15.41333 232 VAL A N 1
ATOM 1821 C CA . VAL A 1 232 ? -0.55605 11.19479 -10.55230 1.000 14.30199 232 VAL A CA 1
ATOM 1822 C C . VAL A 1 232 ? -1.38147 12.46919 -10.43459 1.000 15.33397 232 VAL A C 1
ATOM 1823 O O . VAL A 1 232 ? -2.61803 12.43231 -10.49546 1.000 15.96979 232 VAL A O 1
ATOM 1827 N N . GLN A 1 233 ? -0.68825 13.59053 -10.27891 1.000 16.34739 233 GLN A N 1
ATOM 1828 C CA . GLN A 1 233 ? -1.33922 14.88667 -10.15946 1.000 16.48742 233 GLN A CA 1
ATOM 1829 C C . GLN A 1 233 ? -2.13255 15.21616 -11.41758 1.000 17.30262 233 GLN A C 1
ATOM 1830 O O . GLN A 1 233 ? -1.76158 14.82781 -12.52760 1.000 18.11121 233 GLN A O 1
ATOM 1836 N N . GLU A 1 234 ? -3.22643 15.96504 -11.24012 1.000 15.94689 234 GLU A N 1
ATOM 1837 C CA . GLU A 1 234 ? -3.95289 16.51707 -12.38190 1.000 15.16921 234 GLU A CA 1
ATOM 1838 C C . GLU A 1 234 ? -3.00530 17.28911 -13.29635 1.000 17.16266 234 GLU A C 1
ATOM 1839 O O . GLU A 1 234 ? -2.21665 18.11943 -12.83563 1.000 18.76583 234 GLU A O 1
ATOM 1845 N N . GLN A 1 235 ? -3.10533 17.01724 -14.59708 1.000 16.70623 235 GLN A N 1
ATOM 1846 C CA . GLN A 1 235 ? -2.31151 17.69519 -15.62127 1.000 16.27560 235 GLN A CA 1
ATOM 1847 C C . GLN A 1 235 ? -3.10641 18.85021 -16.22561 1.000 17.78974 235 GLN A C 1
ATOM 1848 O O . GLN A 1 235 ? -4.27029 18.67996 -16.59906 1.000 18.73349 235 GLN A O 1
ATOM 1854 N N . LEU A 1 236 ? -2.44794 20.04242 -16.34733 1.000 19.63429 236 LEU A N 1
ATOM 1855 C CA . LEU A 1 236 ? -3.18110 21.15287 -16.94649 1.000 18.82442 236 LEU A CA 1
ATOM 1856 C C . LEU A 1 236 ? -2.81931 21.30304 -18.42354 1.000 19.71165 236 LEU A C 1
ATOM 1857 O O . LEU A 1 236 ? -1.74040 20.87126 -18.84709 1.000 18.52819 236 LEU A O 1
ATOM 1862 N N . PRO A 1 237 ? -3.69781 21.91366 -19.23126 1.000 16.25843 237 PRO A N 1
ATOM 1863 C CA . PRO A 1 237 ? -3.43438 22.01026 -20.67690 1.000 18.28661 237 PRO A CA 1
ATOM 1864 C C . PRO A 1 237 ? -2.17403 22.79505 -20.99147 1.000 22.45112 237 PRO A C 1
ATOM 1865 O O . PRO A 1 237 ? -1.77513 23.69844 -20.25337 1.000 18.30442 237 PRO A O 1
ATOM 1869 N N . GLY A 1 238 ? -1.57692 22.46578 -22.13631 1.000 18.37610 238 GLY A N 1
ATOM 1870 C CA . GLY A 1 238 ? -0.38133 23.14473 -22.59639 1.000 20.85199 238 GLY A CA 1
ATOM 1871 C C . GLY A 1 238 ? 0.67635 22.16914 -23.06005 1.000 19.26814 238 GLY A C 1
ATOM 1872 O O . GLY A 1 238 ? 1.24064 21.43508 -22.23778 1.000 19.11873 238 GLY A O 1
ATOM 1873 N N . GLN A 1 239 ? 0.93016 22.14565 -24.37635 1.000 16.43028 239 GLN A N 1
ATOM 1874 C CA . GLN A 1 239 ? 1.89604 21.25525 -25.02092 1.000 19.90479 239 GLN A CA 1
ATOM 1875 C C . GLN A 1 239 ? 1.44422 19.80222 -24.89806 1.000 19.37983 239 GLN A C 1
ATOM 1876 O O . GLN A 1 239 ? 0.29276 19.54179 -24.54581 1.000 18.67237 239 GLN A O 1
ATOM 1882 N N . ALA A 1 240 ? 2.32071 18.84914 -25.20769 1.000 19.70503 240 ALA A N 1
ATOM 1883 C CA . ALA A 1 240 ? 1.87986 17.46104 -25.29764 1.000 17.33824 240 ALA A CA 1
ATOM 1884 C C . ALA A 1 240 ? 1.26430 16.98252 -23.98773 1.000 19.33891 240 ALA A C 1
ATOM 1885 O O . ALA A 1 240 ? 1.77760 17.27000 -22.90143 1.000 17.59237 240 ALA A O 1
ATOM 1887 N N . ASP A 1 241 ? 0.14785 16.25785 -24.10707 1.000 16.93984 241 ASP A N 1
ATOM 1888 C CA . ASP A 1 241 ? -0.40867 15.53006 -22.97254 1.000 17.45241 241 ASP A CA 1
ATOM 1889 C C . ASP A 1 241 ? 0.63051 14.58254 -22.39166 1.000 16.40587 241 ASP A C 1
ATOM 1890 O O . ASP A 1 241 ? 1.44610 14.00112 -23.11803 1.000 16.40730 241 ASP A O 1
ATOM 1895 N N . ARG A 1 242 ? 0.58867 14.42899 -21.07002 1.000 17.34345 242 ARG A N 1
ATOM 1896 C CA . ARG A 1 242 ? 1.41900 13.43940 -20.40677 1.000 15.68833 242 ARG A CA 1
ATOM 1897 C C . ARG A 1 242 ? 0.95814 12.04588 -20.80194 1.000 14.60163 242 ARG A C 1
ATOM 1898 O O . ARG A 1 242 ? -0.23944 11.80667 -20.98195 1.000 16.68218 242 ARG A O 1
ATOM 1906 N N . PHE A 1 243 ? 1.91704 11.12588 -20.94019 1.000 16.99554 243 PHE A N 1
ATOM 1907 C CA . PHE A 1 243 ? 1.60748 9.70741 -21.05127 1.000 16.13251 243 PHE A CA 1
ATOM 1908 C C . PHE A 1 243 ? 2.54908 8.91868 -20.15664 1.000 16.78510 243 PHE A C 1
ATOM 1909 O O . PHE A 1 243 ? 3.60746 9.39941 -19.74615 1.000 16.84366 243 PHE A O 1
ATOM 1917 N N . SER A 1 244 ? 2.15042 7.68094 -19.86532 1.000 15.59370 244 SER A N 1
ATOM 1918 C CA . SER A 1 244 ? 3.07132 6.72543 -19.26871 1.000 12.22176 244 SER A CA 1
ATOM 1919 C C . SER A 1 244 ? 2.62024 5.34784 -19.71291 1.000 14.55280 244 SER A C 1
ATOM 1920 O O . SER A 1 244 ? 1.48434 5.16146 -20.15395 1.000 15.59950 244 SER A O 1
ATOM 1923 N N . TYR A 1 245 ? 3.52461 4.38181 -19.62490 1.000 14.48942 245 TYR A N 1
ATOM 1924 C CA . TYR A 1 245 ? 3.09460 3.01005 -19.82448 1.000 13.85638 245 TYR A CA 1
ATOM 1925 C C . TYR A 1 245 ? 4.02733 2.11572 -19.04245 1.000 14.04247 245 TYR A C 1
ATOM 1926 O O . TYR A 1 245 ? 5.14100 2.50759 -18.69502 1.000 14.57795 245 TYR A O 1
ATOM 1935 N N . ALA A 1 246 ? 3.56399 0.90432 -18.75574 1.000 14.76874 246 ALA A N 1
ATOM 1936 C CA . ALA A 1 246 ? 4.35297 0.07378 -17.86537 1.000 11.96191 246 ALA A CA 1
ATOM 1937 C C . ALA A 1 246 ? 4.09322 -1.39187 -18.16097 1.000 15.89263 246 ALA A C 1
ATOM 1938 O O . ALA A 1 246 ? 3.02905 -1.76769 -18.66520 1.000 13.79768 246 ALA A O 1
ATOM 1940 N N . LEU A 1 247 ? 5.09176 -2.20850 -17.83762 1.000 13.77361 247 LEU A N 1
ATOM 1941 C CA . LEU A 1 247 ? 4.97084 -3.66019 -17.84348 1.000 13.79216 247 LEU A CA 1
ATOM 1942 C C . LEU A 1 247 ? 4.62060 -4.08258 -16.41651 1.000 15.10274 247 LEU A C 1
ATOM 1943 O O . LEU A 1 247 ? 5.44133 -3.94361 -15.50235 1.000 13.92322 247 LEU A O 1
ATOM 1948 N N . PHE A 1 248 ? 3.39436 -4.56938 -16.21992 1.000 13.38696 248 PHE A N 1
ATOM 1949 C CA . PHE A 1 248 ? 2.92945 -5.04795 -14.92021 1.000 13.56890 248 PHE A CA 1
ATOM 1950 C C . PHE A 1 248 ? 3.06008 -6.56227 -14.88164 1.000 14.00381 248 PHE A C 1
ATOM 1951 O O . PHE A 1 248 ? 2.50559 -7.24481 -15.74375 1.000 13.47183 248 PHE A O 1
ATOM 1959 N N . VAL A 1 249 ? 3.75763 -7.08210 -13.87047 1.000 15.10960 249 VAL A N 1
ATOM 1960 C CA . VAL A 1 249 ? 3.88926 -8.52590 -13.65486 1.000 13.92147 249 VAL A CA 1
ATOM 1961 C C . VAL A 1 249 ? 2.94593 -8.94248 -12.53046 1.000 13.25482 249 VAL A C 1
ATOM 1962 O O . VAL A 1 249 ? 3.03873 -8.43132 -11.40703 1.000 15.80917 249 VAL A O 1
ATOM 1966 N N . ASP A 1 250 ? 2.04760 -9.87620 -12.83745 1.000 13.29118 250 ASP A N 1
ATOM 1967 C CA . ASP A 1 250 ? 1.05765 -10.38851 -11.89992 1.000 13.13364 250 ASP A CA 1
ATOM 1968 C C . ASP A 1 250 ? 1.04138 -11.91308 -11.95457 1.000 14.21942 250 ASP A C 1
ATOM 1969 O O . ASP A 1 250 ? 1.52806 -12.53944 -12.90424 1.000 14.78680 250 ASP A O 1
ATOM 1974 N N . SER A 1 251 ? 0.48934 -12.49731 -10.89598 1.000 14.12876 251 SER A N 1
ATOM 1975 C CA . SER A 1 251 ? 0.20913 -13.92330 -10.84696 1.000 12.86788 251 SER A CA 1
ATOM 1976 C C . SER A 1 251 ? -0.77043 -14.33371 -11.94141 1.000 14.30961 251 SER A C 1
ATOM 1977 O O . SER A 1 251 ? -1.56880 -13.53209 -12.43716 1.000 15.02790 251 SER A O 1
ATOM 1980 N N . SER A 1 252 ? -0.71119 -15.61811 -12.29704 1.000 14.82791 252 SER A N 1
ATOM 1981 C CA . SER A 1 252 ? -1.69335 -16.18460 -13.21006 1.000 15.54956 252 SER A CA 1
ATOM 1982 C C . SER A 1 252 ? -3.10720 -15.94910 -12.69043 1.000 15.15996 252 SER A C 1
ATOM 1983 O O . SER A 1 252 ? -3.36182 -16.01499 -11.48275 1.000 15.43737 252 SER A O 1
ATOM 1986 N N . LEU A 1 253 ? -4.03061 -15.68510 -13.61439 1.000 14.53832 253 LEU A N 1
ATOM 1987 C CA . LEU A 1 253 ? -5.43826 -15.53981 -13.26917 1.000 14.20281 253 LEU A CA 1
ATOM 1988 C C . LEU A 1 253 ? -6.22595 -16.82468 -13.50165 1.000 16.63973 253 LEU A C 1
ATOM 1989 O O . LEU A 1 253 ? -7.42857 -16.85939 -13.21543 1.000 20.51388 253 LEU A O 1
ATOM 1994 N N . ASP A 1 254 ? -5.57577 -17.88397 -13.98270 1.000 16.37316 254 ASP A N 1
ATOM 1995 C CA . ASP A 1 254 ? -6.24046 -19.18168 -14.12338 1.000 17.37388 254 ASP A CA 1
ATOM 1996 C C . ASP A 1 254 ? -6.21667 -19.91111 -12.78459 1.000 16.30110 254 ASP A C 1
ATOM 1997 O O . ASP A 1 254 ? -5.13314 -20.25967 -12.29953 1.000 16.67269 254 ASP A O 1
ATOM 2002 N N . PRO A 1 255 ? -7.37344 -20.18702 -12.17300 1.000 18.95985 255 PRO A N 1
ATOM 2003 C CA . PRO A 1 255 ? -7.37984 -20.68748 -10.78754 1.000 18.50818 255 PRO A CA 1
ATOM 2004 C C . PRO A 1 255 ? -6.86255 -22.10191 -10.63989 1.000 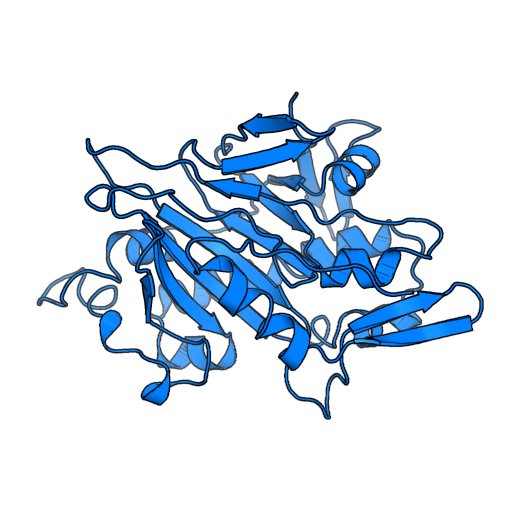17.83711 255 PRO A C 1
ATOM 2005 O O . PRO A 1 255 ? -6.60498 -22.52762 -9.50433 1.000 20.73706 255 PRO A O 1
ATOM 2009 N N . ARG A 1 256 ? -6.71141 -22.84718 -11.73046 1.000 18.47132 256 ARG A N 1
ATOM 2010 C CA . ARG A 1 256 ? -6.10510 -24.16843 -11.65176 1.000 19.32899 256 ARG A CA 1
ATOM 2011 C C . ARG A 1 256 ? -4.60616 -24.13131 -11.87000 1.000 20.51797 256 ARG A C 1
ATOM 2012 O O . ARG A 1 256 ? -3.93437 -25.14727 -11.65681 1.000 22.95457 256 ARG A O 1
ATOM 2020 N N . THR A 1 257 ? -4.07688 -22.98279 -12.27772 1.000 17.23419 257 THR A N 1
ATOM 2021 C CA . THR A 1 257 ? -2.64754 -22.73545 -12.35123 1.000 14.18099 257 THR A CA 1
ATOM 2022 C C . THR A 1 257 ? -2.12753 -22.03201 -11.10704 1.000 16.35877 257 THR A C 1
ATOM 2023 O O . THR A 1 257 ? -1.10044 -22.43765 -10.55011 1.000 18.98170 257 THR A O 1
ATOM 2027 N N . CYS A 1 258 ? -2.85383 -21.01981 -10.63551 1.000 16.06721 258 CYS A N 1
ATOM 2028 C CA . CYS A 1 258 ? -2.51231 -20.29409 -9.41982 1.000 16.81402 258 CYS A CA 1
ATOM 2029 C C . CYS A 1 258 ? -3.78523 -20.13354 -8.60487 1.000 14.55830 258 CYS A C 1
ATOM 2030 O O . CYS A 1 258 ? -4.76138 -19.52525 -9.09482 1.000 15.84394 258 CYS A O 1
ATOM 2033 N N . PRO A 1 259 ? -3.83148 -20.62481 -7.36257 1.000 14.34003 259 PRO A N 1
ATOM 2034 C CA . PRO A 1 259 ? -5.06314 -20.51556 -6.57769 1.000 15.42284 259 PRO A CA 1
ATOM 2035 C C . PRO A 1 259 ? -5.26021 -19.17289 -5.89470 1.000 15.17999 259 PRO A C 1
ATOM 2036 O O . PRO A 1 259 ? -6.30814 -18.98250 -5.26737 1.000 18.43799 259 PRO A O 1
ATOM 2040 N N . GLY A 1 260 ? -4.31213 -18.24148 -5.98504 1.000 13.46997 260 GLY A N 1
ATOM 2041 C CA . GLY A 1 260 ? -4.49631 -16.93483 -5.37881 1.000 15.59248 260 GLY A CA 1
ATOM 2042 C C . GLY A 1 260 ? -3.18122 -16.38326 -4.85778 1.000 13.63302 260 GLY A C 1
ATOM 2043 O O . GLY A 1 260 ? -2.11092 -16.75800 -5.31828 1.000 15.69730 260 GLY A O 1
ATOM 2044 N N . LEU A 1 261 ? -3.28962 -15.47332 -3.89433 1.000 13.62615 261 LEU A N 1
ATOM 2045 C CA . LEU A 1 261 ? -2.12600 -14.79573 -3.32847 1.000 14.44658 261 LEU A CA 1
ATOM 2046 C C . LEU A 1 261 ? -1.69756 -15.47595 -2.03543 1.000 15.57793 261 LEU A C 1
ATOM 2047 O O . LEU A 1 261 ? -2.51284 -15.66269 -1.12563 1.000 15.83387 261 LEU A O 1
ATOM 2052 N N . PHE A 1 262 ? -0.41272 -15.82262 -1.95360 1.000 13.78636 262 PHE A N 1
ATOM 2053 C CA . PHE A 1 262 ? 0.15480 -16.54125 -0.82105 1.000 16.60072 262 PHE A CA 1
ATOM 2054 C C . PHE A 1 262 ? 0.84898 -15.59438 0.14493 1.000 14.97480 262 PHE A C 1
ATOM 2055 O O . PHE A 1 262 ? 1.33466 -14.53617 -0.23979 1.000 16.30476 262 PHE A O 1
ATOM 2063 N N . ARG A 1 263 ? 0.97022 -16.02735 1.40310 1.000 13.70145 263 ARG A N 1
ATOM 2064 C CA . ARG A 1 263 ? 1.95894 -15.44741 2.30565 1.000 15.21145 263 ARG A CA 1
ATOM 2065 C C . ARG A 1 263 ? 2.95338 -16.53057 2.70445 1.000 16.46254 263 ARG A C 1
ATOM 2066 O O . ARG A 1 263 ? 2.57027 -17.68572 2.90183 1.000 18.03394 263 ARG A O 1
ATOM 2074 N N . TYR A 1 264 ? 4.23445 -16.17046 2.78622 1.000 14.36387 264 TYR A N 1
ATOM 2075 C CA . TYR A 1 264 ? 5.26360 -17.11911 3.20381 1.000 13.72185 264 TYR A CA 1
ATOM 2076 C C . TYR A 1 264 ? 5.47308 -17.01294 4.70967 1.000 15.40688 264 TYR A C 1
ATOM 2077 O O . TYR A 1 264 ? 5.79760 -15.93611 5.22539 1.000 16.71940 264 TYR A O 1
ATOM 2086 N N . LEU A 1 265 ? 5.26082 -18.12389 5.41208 1.000 16.61504 265 LEU A N 1
ATOM 2087 C CA . LEU A 1 265 ? 5.56294 -18.21224 6.83806 1.000 19.85714 265 LEU A CA 1
ATOM 2088 C C . LEU A 1 265 ? 6.81183 -19.05644 7.00947 1.000 18.95602 265 LEU A C 1
ATOM 2089 O O . LEU A 1 265 ? 6.75261 -20.27885 6.80456 1.000 17.90390 265 LEU A O 1
ATOM 2094 N N . PRO A 1 266 ? 7.94929 -18.46166 7.35737 1.000 19.09322 266 PRO A N 1
ATOM 2095 C CA . PRO A 1 266 ? 9.18744 -19.23926 7.47720 1.000 18.71390 266 PRO A CA 1
ATOM 2096 C C . PRO A 1 266 ? 9.03057 -20.39430 8.45400 1.000 20.04097 266 PRO A C 1
ATOM 2097 O O . PRO A 1 266 ? 8.45534 -20.24557 9.53253 1.000 22.27405 266 PRO A O 1
ATOM 2101 N N . GLY A 1 267 ? 9.55490 -21.55272 8.05852 1.000 20.87536 267 GLY A N 1
ATOM 2102 C CA . GLY A 1 267 ? 9.42541 -22.76678 8.83933 1.000 23.83917 267 GLY A CA 1
ATOM 2103 C C . GLY A 1 267 ? 8.14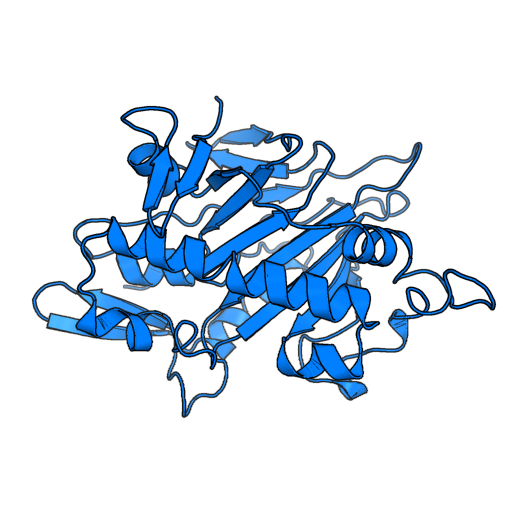699 -23.53819 8.60201 1.000 24.87538 267 GLY A C 1
ATOM 2104 O O . GLY A 1 267 ? 8.05109 -24.70083 9.02512 1.000 26.98600 267 GLY A O 1
ATOM 2105 N N . HIS A 1 268 ? 7.16595 -22.94098 7.93087 1.000 21.15603 268 HIS A N 1
ATOM 2106 C CA . HIS A 1 268 ? 5.87947 -23.57819 7.68770 1.000 18.79908 268 HIS A CA 1
ATOM 2107 C C . HIS A 1 268 ? 5.57379 -23.70801 6.20524 1.000 20.55888 268 HIS A C 1
ATOM 2108 O O . HIS A 1 268 ? 5.21620 -24.79938 5.74048 1.000 26.21609 268 HIS A O 1
ATOM 2115 N N . GLY A 1 269 ? 5.73515 -22.62905 5.43711 1.000 17.88406 269 GLY A N 1
ATOM 2116 C CA . GLY A 1 269 ? 5.54777 -22.68670 4.00543 1.000 19.16837 269 GLY A CA 1
ATOM 2117 C C . GLY A 1 269 ? 4.58882 -21.61642 3.53545 1.000 18.37882 269 GLY A C 1
ATOM 2118 O O . GLY A 1 269 ? 4.35657 -20.61407 4.22474 1.000 17.07026 269 GLY A O 1
ATOM 2119 N N . LEU A 1 270 ? 4.03131 -21.85289 2.34761 1.000 14.47614 270 LEU A N 1
ATOM 2120 C CA . LEU A 1 270 ? 3.10245 -20.91713 1.72234 1.000 14.41342 270 LEU A CA 1
ATOM 2121 C C . LEU A 1 270 ? 1.69808 -21.13841 2.25803 1.000 21.51470 270 LEU A C 1
ATOM 2122 O O . LEU A 1 270 ? 1.19900 -22.27215 2.27569 1.000 25.15984 270 LEU A O 1
ATOM 2127 N N . VAL A 1 271 ? 1.05454 -20.05111 2.67226 1.000 17.48066 271 VAL A N 1
ATOM 2128 C CA . VAL A 1 271 ? -0.33327 -20.06329 3.11992 1.000 16.84736 271 VAL A CA 1
ATOM 2129 C C . VAL A 1 271 ? -1.15035 -19.26515 2.11352 1.000 17.33893 271 VAL A C 1
ATOM 2130 O O . VAL A 1 271 ? -0.81786 -18.11254 1.81970 1.000 16.71571 271 VAL A O 1
ATOM 2134 N N . LEU A 1 272 ? -2.20580 -19.87000 1.58444 1.000 18.52448 272 LEU A N 1
ATOM 2135 C CA . LEU A 1 272 ? -3.03412 -19.19403 0.58816 1.000 15.97664 272 LEU A CA 1
ATOM 2136 C C . LEU A 1 272 ? -3.93038 -18.18679 1.29609 1.000 14.58562 272 LEU A C 1
ATOM 2137 O O . LEU A 1 272 ? -4.84674 -18.56867 2.03337 1.000 17.14647 272 LEU A O 1
ATOM 2142 N N . GLU A 1 273 ? -3.68509 -16.90114 1.05712 1.000 15.84905 273 GLU A N 1
ATOM 2143 C CA . GLU A 1 273 ? -4.34437 -15.85747 1.83231 1.000 14.50905 273 GLU A CA 1
ATOM 2144 C C . GLU A 1 273 ? -5.60242 -15.33501 1.14358 1.000 18.44077 273 GLU A C 1
ATOM 2145 O O . GLU A 1 273 ? -6.63760 -15.15193 1.79035 1.000 17.63224 273 GLU A O 1
ATOM 2151 N N . ALA A 1 274 ? -5.52611 -15.06391 -0.15722 1.000 15.67737 274 ALA A N 1
ATOM 2152 C CA . ALA A 1 274 ? -6.59324 -14.34381 -0.82371 1.000 16.02368 274 ALA A CA 1
ATOM 2153 C C . ALA A 1 274 ? -6.83743 -14.89959 -2.21829 1.000 15.36016 274 ALA A C 1
ATOM 2154 O O . ALA A 1 274 ? -5.91453 -15.35812 -2.90177 1.000 16.16572 274 ALA A O 1
ATOM 2156 N N . ASP A 1 275 ? -8.10408 -14.84194 -2.63073 1.000 15.43078 275 ASP A N 1
ATOM 2157 C CA . ASP A 1 275 ? -8.49159 -15.11688 -4.00957 1.000 15.16484 275 ASP A CA 1
ATOM 2158 C C . ASP A 1 275 ? -8.00833 -13.96277 -4.88415 1.000 15.21345 275 ASP A C 1
ATOM 2159 O O . ASP A 1 275 ? -8.41602 -12.81897 -4.66796 1.000 16.96264 275 ASP A O 1
ATOM 2164 N N . PHE A 1 276 ? -7.12392 -14.24095 -5.84953 1.000 15.55416 276 PHE A N 1
ATOM 2165 C CA . PHE A 1 276 ? -6.48318 -13.13489 -6.56083 1.000 13.90257 276 PHE A CA 1
ATOM 2166 C C . PHE A 1 276 ? -7.46529 -12.40718 -7.47513 1.000 16.84715 276 PHE A C 1
ATOM 2167 O O . PHE A 1 276 ? -7.50219 -11.17046 -7.49836 1.000 15.92832 276 PHE A O 1
ATOM 2175 N N . GLU A 1 277 ? -8.27111 -13.13906 -8.24493 1.000 14.77378 277 GLU A N 1
ATOM 2176 C CA . GLU A 1 277 ? -9.19146 -12.43805 -9.14042 1.000 17.86668 277 GLU A CA 1
ATOM 2177 C C . GLU A 1 277 ? -10.17788 -11.57515 -8.36480 1.000 19.09350 277 GLU A C 1
ATOM 2178 O O . GLU A 1 277 ? -10.48971 -10.45214 -8.78571 1.000 17.41946 277 GLU A O 1
ATOM 2184 N N . MET A 1 278 ? -10.66818 -12.06421 -7.22151 1.000 16.79067 278 MET A N 1
ATOM 2185 C CA . MET A 1 278 ? -11.54010 -11.22985 -6.39710 1.000 16.63801 278 MET A CA 1
ATOM 2186 C C . MET A 1 278 ? -10.79956 -9.99239 -5.92545 1.000 16.77835 278 MET A C 1
ATOM 2187 O O . MET A 1 278 ? -11.32646 -8.87688 -5.99103 1.000 18.26749 278 MET A O 1
ATOM 2192 N N . PHE A 1 279 ? -9.56677 -10.18205 -5.44260 1.000 14.92449 279 PHE A N 1
ATOM 2193 C CA . PHE A 1 279 ? -8.74545 -9.07450 -4.96476 1.000 14.08296 279 PHE A CA 1
ATOM 2194 C C . PHE A 1 279 ? -8.55578 -8.04015 -6.06425 1.000 16.62006 279 PHE A C 1
ATOM 2195 O O . PHE A 1 279 ? -8.73421 -6.83409 -5.84741 1.000 16.63323 279 PHE A O 1
ATOM 2203 N N . LEU A 1 280 ? -8.20854 -8.51023 -7.25917 1.000 15.35602 280 LEU A N 1
ATOM 2204 C CA . LEU A 1 280 ? -7.94300 -7.62060 -8.38377 1.000 15.91975 280 LEU A CA 1
ATOM 2205 C C . LEU A 1 280 ? -9.20066 -6.87047 -8.81102 1.000 17.73136 280 LEU A C 1
ATOM 2206 O O . LEU A 1 280 ? -9.16492 -5.65270 -9.04220 1.000 16.06694 280 LEU A O 1
ATOM 2211 N N . ASN A 1 281 ? -10.32378 -7.58429 -8.94535 1.000 15.71084 281 ASN A N 1
ATOM 2212 C CA . ASN A 1 281 ? -11.56300 -6.92715 -9.35843 1.000 16.39896 281 ASN A CA 1
ATOM 2213 C C . ASN A 1 281 ? -11.95127 -5.81684 -8.38795 1.000 17.31731 281 ASN A C 1
ATOM 2214 O O . ASN A 1 281 ? -12.42908 -4.75337 -8.80659 1.000 17.45169 281 ASN A O 1
ATOM 2219 N N A GLU A 1 282 ? -11.74269 -6.03891 -7.08775 0.535 16.93230 282 GLU A N 1
ATOM 2220 N N B GLU A 1 282 ? -11.72979 -6.03939 -7.08962 0.465 16.95167 282 GLU A N 1
ATOM 2221 C CA A GLU A 1 282 ? -12.10195 -5.03529 -6.09036 0.535 16.04920 282 GLU A CA 1
ATOM 2222 C CA B GLU A 1 282 ? -12.09317 -5.05103 -6.07907 0.465 16.07154 282 GLU A CA 1
ATOM 2223 C C A GLU A 1 282 ? -11.17674 -3.82328 -6.15707 0.535 19.22859 282 GLU A C 1
ATOM 2224 C C B GLU A 1 282 ? -11.17619 -3.83179 -6.13102 0.465 19.21752 282 GLU A C 1
ATOM 2225 O O A GLU A 1 282 ? -11.64176 -2.67640 -6.15986 0.535 18.95720 282 GLU A O 1
ATOM 2226 O O B GLU A 1 282 ? -11.64668 -2.68775 -6.09807 0.465 18.98298 282 GLU A O 1
ATOM 2237 N N . ILE A 1 283 ? -9.86070 -4.05296 -6.20274 1.000 16.35896 283 ILE A N 1
ATOM 2238 C CA . ILE A 1 283 ? -8.93659 -2.92122 -6.14419 1.000 15.91510 283 ILE A CA 1
ATOM 2239 C C . ILE A 1 283 ? -9.01604 -2.11177 -7.43366 1.000 16.01490 283 ILE A C 1
ATOM 2240 O O . ILE A 1 283 ? -8.93924 -0.86863 -7.40271 1.000 16.69042 283 ILE A O 1
ATOM 2245 N N . LEU A 1 284 ? -9.22697 -2.78529 -8.56668 1.000 16.37129 284 LEU A N 1
ATOM 2246 C CA . LEU A 1 284 ? -9.40182 -2.09183 -9.84151 1.000 15.89846 284 LEU A CA 1
ATOM 2247 C C . LEU A 1 284 ? -10.63526 -1.19991 -9.80872 1.000 20.20335 284 LEU A C 1
ATOM 2248 O O . LEU A 1 284 ? -10.57633 -0.01983 -10.17303 1.000 17.76982 284 LEU A O 1
ATOM 2253 N N . HIS A 1 285 ? -11.76925 -1.74538 -9.36640 1.000 17.17779 285 HIS A N 1
ATOM 2254 C CA . HIS A 1 285 ? -12.98006 -0.93667 -9.34673 1.000 17.53543 285 HIS A CA 1
ATOM 2255 C C . HIS A 1 285 ? -12.80381 0.25986 -8.42817 1.000 18.24710 285 HIS A C 1
ATOM 2256 O O . HIS A 1 285 ? -13.13977 1.39119 -8.79796 1.000 19.00587 285 HIS A O 1
ATOM 2263 N N . ASN A 1 286 ? -12.23526 0.03668 -7.24335 1.000 16.86040 286 ASN A N 1
ATOM 2264 C CA . ASN A 1 286 ? -12.07254 1.12441 -6.28350 1.000 17.97656 286 ASN A CA 1
ATOM 2265 C C . ASN A 1 286 ? -11.08483 2.18234 -6.75207 1.000 18.54865 286 ASN A C 1
ATOM 2266 O O . ASN A 1 286 ? -11.10121 3.29905 -6.22481 1.000 20.31958 286 ASN A O 1
ATOM 2271 N N . THR A 1 287 ? -10.22201 1.86498 -7.71621 1.000 16.22478 287 THR A N 1
ATOM 2272 C CA . THR A 1 287 ? -9.28197 2.87198 -8.19182 1.000 16.57889 287 THR A CA 1
ATOM 2273 C C . THR A 1 287 ? -9.99051 3.98816 -8.95853 1.000 16.82035 287 THR A C 1
ATOM 2274 O O . THR A 1 287 ? -9.53756 5.14179 -8.92809 1.000 17.77251 287 THR A O 1
ATOM 2278 N N . TYR A 1 288 ? -11.12439 3.69567 -9.59918 1.000 16.83914 288 TYR A N 1
ATOM 2279 C CA . TYR A 1 288 ? -11.68387 4.61177 -10.58845 1.000 14.98561 288 TYR A CA 1
ATOM 2280 C C . TYR A 1 288 ? -13.03775 5.18785 -10.18274 1.000 18.19095 288 TYR A C 1
ATOM 2281 O O . TYR A 1 288 ? -13.70956 5.80304 -11.02174 1.000 19.07954 288 TYR A O 1
ATOM 2290 N N . GLN A 1 289 ? -13.43414 5.04023 -8.91862 1.000 18.87848 289 GLN A N 1
ATOM 2291 C CA . GLN A 1 289 ? -14.63971 5.68737 -8.40947 1.000 18.94590 289 GLN A CA 1
ATOM 2292 C C . GLN A 1 289 ? -14.27802 6.99429 -7.71466 1.000 20.86274 289 GLN A C 1
ATOM 2293 O O . GLN A 1 289 ? -13.12972 7.22667 -7.33227 1.000 21.24298 289 GLN A O 1
ATOM 2299 N N . GLU A 1 290 ? -15.28929 7.84401 -7.52672 1.000 25.70548 290 GLU A N 1
ATOM 2300 C CA . GLU A 1 290 ? -15.02160 9.21190 -7.09065 1.000 28.04816 290 GLU A CA 1
ATOM 2301 C C . GLU A 1 290 ? -14.47506 9.25681 -5.66759 1.000 23.25012 290 GLU A C 1
ATOM 2302 O O . GLU A 1 290 ? -13.51329 9.97934 -5.38766 1.000 26.42089 290 GLU A O 1
ATOM 2308 N N . ASN A 1 291 ? -15.06593 8.48385 -4.75307 1.000 25.46018 291 ASN A N 1
ATOM 2309 C CA . ASN A 1 291 ? -14.76650 8.60641 -3.33028 1.000 26.91991 291 ASN A CA 1
ATOM 2310 C C . ASN A 1 291 ? -14.04594 7.39509 -2.74526 1.000 27.40717 291 ASN A C 1
ATOM 2311 O O . ASN A 1 291 ? -13.96985 7.26718 -1.52095 1.000 25.48655 291 ASN A O 1
ATOM 2316 N N . THR A 1 292 ? -13.51317 6.50928 -3.57260 1.000 21.70013 292 THR A N 1
ATOM 2317 C CA . THR A 1 292 ? -12.72009 5.38766 -3.09277 1.000 19.25116 292 THR A CA 1
ATOM 2318 C C . THR A 1 292 ? -11.27309 5.55896 -3.55214 1.000 20.75971 292 THR A C 1
ATOM 2319 O O . THR A 1 292 ? -10.93715 6.50437 -4.27110 1.000 22.41796 292 THR A O 1
ATOM 2323 N N . GLN A 1 293 ? -10.41266 4.63697 -3.11881 1.000 20.62390 293 GLN A N 1
ATOM 2324 C CA . GLN A 1 293 ? -9.02098 4.59429 -3.55406 1.000 20.07535 293 GLN A CA 1
ATOM 2325 C C . GLN A 1 293 ? -8.64531 3.14992 -3.85732 1.000 19.59147 293 GLN A C 1
ATOM 2326 O O . GLN A 1 293 ? -9.30034 2.21332 -3.39836 1.000 21.54064 293 GLN A O 1
ATOM 2332 N N . GLY A 1 294 ? -7.58567 2.97088 -4.64567 1.000 19.01832 294 GLY A N 1
ATOM 2333 C CA . GLY A 1 294 ? -7.15515 1.63074 -5.01112 1.000 19.17792 294 GLY A CA 1
ATOM 2334 C C . GLY A 1 294 ? -6.24343 0.99931 -3.97360 1.000 17.31840 294 GLY A C 1
ATOM 2335 O O . GLY A 1 294 ? -5.08612 0.66887 -4.25894 1.000 18.72471 294 GLY A O 1
ATOM 2336 N N . LEU A 1 295 ? -6.74907 0.83168 -2.75711 1.000 19.09748 295 LEU A N 1
ATOM 2337 C CA . LEU A 1 295 ? -5.98271 0.28307 -1.65202 1.000 18.68838 295 LEU A CA 1
ATOM 2338 C C . LEU A 1 295 ? -6.69674 -0.96293 -1.14509 1.000 21.19655 295 LEU A C 1
ATOM 2339 O O . LEU A 1 295 ? -7.80664 -1.28565 -1.57970 1.000 23.40963 295 LEU A O 1
ATOM 2344 N N . TYR A 1 296 ? -6.04335 -1.69330 -0.24872 1.000 21.57496 296 TYR A N 1
ATOM 2345 C CA . TYR A 1 296 ? -6.66028 -2.88901 0.31228 1.000 22.57281 296 TYR A CA 1
ATOM 2346 C C . TYR A 1 296 ? -6.44974 -2.91074 1.81591 1.000 21.84252 296 TYR A C 1
ATOM 2347 O O . TYR A 1 296 ? -5.51624 -2.30180 2.34573 1.000 23.63177 296 TYR A O 1
ATOM 2356 N N . LEU A 1 297 ? -7.33133 -3.64375 2.49453 1.000 24.86438 297 LEU A N 1
ATOM 2357 C CA . LEU A 1 297 ? -7.24814 -3.84456 3.93666 1.000 27.63240 297 LEU A CA 1
ATOM 2358 C C . LEU A 1 297 ? -6.47394 -5.13173 4.22282 1.000 29.07213 297 LEU A C 1
ATOM 2359 O O . LEU A 1 297 ? -6.82062 -6.19962 3.70972 1.000 28.59689 297 LEU A O 1
ATOM 2364 N N . GLU A 1 298 ? -5.42249 -5.02340 5.03078 1.000 30.32623 298 GLU A N 1
ATOM 2365 C CA . GLU A 1 298 ? -4.59432 -6.17550 5.37586 1.000 34.66990 298 GLU A CA 1
ATOM 2366 C C . GLU A 1 298 ? -5.34705 -7.14326 6.28594 1.000 40.65819 298 GLU A C 1
ATOM 2367 O O . GLU A 1 298 ? -6.05375 -6.71828 7.19864 1.000 44.60969 298 GLU A O 1
ATOM 2373 N N . HIS A 1 299 ? -5.20007 -8.44661 6.03983 1.000 47.97077 299 HIS A N 1
ATOM 2374 C CA . HIS A 1 299 ? -6.02628 -9.44355 6.71270 1.000 52.70324 299 HIS A CA 1
ATOM 2375 C C . HIS A 1 299 ? -5.28864 -10.08601 7.87175 1.000 55.59319 299 HIS A C 1
ATOM 2376 O O . HIS A 1 299 ? -4.07086 -10.27169 7.81194 1.000 56.96658 299 HIS A O 1
ATOM 2383 N N . HIS A 1 300 ? -6.04977 -10.39658 8.92863 1.000 57.94088 300 HIS A N 1
ATOM 2384 C CA . HIS A 1 300 ? -5.60962 -11.10738 10.14418 1.000 55.26937 300 HIS A CA 1
ATOM 2385 C C . HIS A 1 300 ? -4.92878 -10.15685 11.12991 1.000 49.28101 300 HIS A C 1
ATOM 2386 O O . HIS A 1 300 ? -5.03783 -8.93311 10.98836 1.000 52.81237 300 HIS A O 1
#

Solvent-accessible surface area: 13297 Å² total; per-residue (Å²): 117,63,9,3,19,1,68,35,74,142,45,76,5,133,35,102,48,131,69,0,35,64,58,0,27,71,9,0,0,0,3,0,113,22,62,122,25,103,31,62,13,0,20,47,0,1,123,26,0,54,71,93,122,125,176,36,176,22,19,63,28,24,10,3,60,84,38,49,77,127,112,27,30,174,39,6,0,42,39,58,38,132,40,0,0,0,16,4,0,30,0,11,22,152,34,2,147,100,11,10,23,30,64,0,32,116,3,0,62,121,0,44,62,7,0,12,84,0,0,111,1,0,0,66,62,13,80,12,55,104,153,35,25,47,69,1,0,2,71,0,14,53,97,97,12,6,6,22,0,4,0,16,10,0,25,15,135,27,136,18,61,0,14,8,13,21,40,10,16,4,2,1,6,0,24,34,9,85,90,83,12,8,23,1,63,68,147,63,104,76,29,93,8,64,25,78,139,54,42,2,2,0,2,1,1,0,1,0,28,2,0,4,42,78,16,73,32,72,4,26,3,22,7,11,62,11,67,70,39,129,92,56,178,96,48,11,16,4,0,2,0,46,1,8,2,8,43,76,103,233,42,7,68,2,2,13,38,21,47,68,91,143,17,37,40,87,37,28,76,7,53,115,26,21,64,101,9,47,114,49,10,27,63,107,141,55,86,0,63,41,173,109,116,179